Protein AF-A0A146L4Y1-F1 (afdb_monomer_lite)

Radius of gyration: 19.17 Å; chains: 1; bounding box: 43×33×51 Å

InterPro domains:
  IPR024571 ERAP1-like C-terminal domain [PF11838] (2-208)
  IPR050344 Peptidase M1 family aminopeptidases [PTHR11533] (2-207)

Secondary structure (DSSP, 8-state):
-HHHHHHHHHT-TTTGGGS-HHHHHHHHHHHHHHHHTTSS-HHHHHHHHGGGGG---HHHHHHHHHHHHHHHHHHTTSTTHHHHHHHHHHHHHHHHHHH-S---TTS-HHHHHHHHHHHHHHHHTT-HHHHHHHHHHHHHHHTSSSTTT---S-GGGHHHHHHHHHHHS-HHHHHHHHHHHHH---HHHHHHHHHHHTT-S-HHHHT-

Sequence (208 aa):
RNWQLIIAQLRDPDRFLYIGELNRAQLIDDSLQLARAGHLNYSVALNLTTYLAEEVSYLPWEAAFPGLGFLNTMLKKMPIYDKFKGYFLHLIYKLYQETGFIDRHTDEQLLIYKRVEVLRLACDLGHEDCVKNAVLQFQHWRSSPNPDKNNPVSPNLKSTIYCTALREGGQAEWDFAWERYLNANVGSEKALILQALGCTRETWILSR

Structure (mmCIF, N/CA/C/O backbone):
data_AF-A0A146L4Y1-F1
#
_entry.id   AF-A0A146L4Y1-F1
#
loop_
_atom_site.group_PDB
_atom_site.id
_atom_site.type_symbol
_atom_site.label_atom_id
_atom_site.label_alt_id
_atom_site.label_comp_id
_atom_site.label_asym_id
_atom_site.label_entity_id
_atom_site.label_seq_id
_atom_site.pdbx_PDB_ins_code
_atom_site.Cartn_x
_atom_site.Cartn_y
_atom_site.Cartn_z
_atom_site.occupancy
_atom_site.B_iso_or_equiv
_atom_site.auth_seq_id
_atom_site.auth_comp_id
_atom_site.auth_asym_id
_atom_site.auth_atom_id
_atom_site.pdbx_PDB_model_num
ATOM 1 N N . ARG A 1 1 ? -19.661 -3.823 25.788 1.00 84.38 1 ARG A N 1
ATOM 2 C CA . ARG A 1 1 ? -19.661 -2.518 26.498 1.00 84.38 1 ARG A CA 1
ATOM 3 C C . ARG A 1 1 ? -18.282 -1.855 26.472 1.00 84.38 1 ARG A C 1
ATOM 5 O O . ARG A 1 1 ? -18.203 -0.769 25.927 1.00 84.38 1 ARG A O 1
ATOM 12 N N . ASN A 1 2 ? -17.210 -2.498 26.958 1.00 95.00 2 ASN A N 1
ATOM 13 C CA . ASN A 1 2 ? -15.875 -1.875 27.020 1.00 95.00 2 ASN A CA 1
ATOM 14 C C . ASN A 1 2 ? -15.305 -1.458 25.648 1.00 95.00 2 ASN A C 1
ATOM 16 O O . ASN A 1 2 ? -14.894 -0.318 25.486 1.00 95.00 2 ASN A O 1
ATOM 20 N N . TRP A 1 3 ? -15.398 -2.326 24.630 1.00 97.44 3 TRP A N 1
ATOM 21 C CA . TRP A 1 3 ? -14.979 -1.984 23.260 1.00 97.44 3 TRP A CA 1
ATOM 22 C C . TRP A 1 3 ? -15.639 -0.715 22.714 1.00 97.44 3 TRP A C 1
ATOM 24 O O . TRP A 1 3 ? -14.982 0.066 22.047 1.00 97.44 3 TRP A O 1
ATOM 34 N N . GLN A 1 4 ? -16.911 -0.466 23.032 1.00 97.62 4 GLN A N 1
ATOM 35 C CA . GLN A 1 4 ? -17.600 0.738 22.557 1.00 97.62 4 GLN A CA 1
ATOM 36 C C . GLN A 1 4 ? -17.054 2.012 23.215 1.00 97.62 4 GLN A C 1
ATOM 38 O O . GLN A 1 4 ? -16.972 3.042 22.559 1.00 97.62 4 GLN A O 1
ATOM 43 N N . LEU A 1 5 ? -16.630 1.937 24.483 1.00 97.69 5 LEU A N 1
ATOM 44 C CA . LEU A 1 5 ? -15.972 3.055 25.168 1.00 97.69 5 LEU A CA 1
ATOM 45 C C . LEU A 1 5 ? -14.591 3.335 24.564 1.00 97.69 5 LEU A C 1
ATOM 47 O O . LEU A 1 5 ? -14.250 4.488 24.330 1.00 97.69 5 LEU A O 1
ATOM 51 N N . ILE A 1 6 ? -13.833 2.278 24.258 1.00 98.12 6 ILE A N 1
ATOM 52 C CA . ILE A 1 6 ? -12.531 2.383 23.585 1.00 98.12 6 ILE A CA 1
ATOM 53 C C . ILE A 1 6 ? -12.694 3.005 22.195 1.00 98.12 6 ILE A C 1
ATOM 55 O O . ILE A 1 6 ? -11.981 3.942 21.857 1.00 98.12 6 ILE A O 1
ATOM 59 N N . ILE A 1 7 ? -13.664 2.531 21.409 1.00 98.19 7 ILE A N 1
ATOM 60 C CA . ILE A 1 7 ? -13.967 3.073 20.078 1.00 98.19 7 ILE A CA 1
ATOM 61 C C . ILE A 1 7 ? -14.343 4.553 20.169 1.00 98.19 7 ILE A C 1
ATOM 63 O O . ILE A 1 7 ? -13.859 5.347 19.371 1.00 98.19 7 ILE A O 1
ATOM 67 N N . ALA A 1 8 ? -15.173 4.940 21.143 1.00 97.75 8 ALA A N 1
ATOM 68 C CA . ALA A 1 8 ? -15.537 6.339 21.348 1.00 97.75 8 ALA A CA 1
ATOM 69 C C . ALA A 1 8 ? -14.317 7.211 21.695 1.00 97.75 8 ALA A C 1
ATOM 71 O O . ALA A 1 8 ? -14.188 8.301 21.153 1.00 97.75 8 ALA A O 1
ATOM 72 N N . GLN A 1 9 ? -13.406 6.714 22.539 1.00 97.88 9 GLN A N 1
ATOM 73 C CA . GLN A 1 9 ? -12.162 7.408 22.888 1.00 97.88 9 GLN A CA 1
ATOM 74 C C . GLN A 1 9 ? -11.207 7.539 21.692 1.00 97.88 9 GLN A C 1
ATOM 76 O O . GLN A 1 9 ? -10.585 8.582 21.527 1.00 97.88 9 GLN A O 1
ATOM 81 N N . LEU A 1 10 ? -11.076 6.490 20.873 1.00 97.88 10 LEU A N 1
ATOM 82 C CA . LEU A 1 10 ? -10.203 6.487 19.697 1.00 97.88 10 LEU A CA 1
ATOM 83 C C . LEU A 1 10 ? -10.744 7.364 18.565 1.00 97.88 10 LEU A C 1
ATOM 85 O O . LEU A 1 10 ? -9.968 7.973 17.847 1.00 97.88 10 LEU A O 1
ATOM 89 N N . ARG A 1 11 ? -12.067 7.439 18.395 1.00 96.44 11 ARG A N 1
ATOM 90 C CA . ARG A 1 11 ? -12.703 8.260 17.353 1.00 96.44 11 ARG A CA 1
ATOM 91 C C . ARG A 1 11 ? -12.659 9.759 17.619 1.00 96.44 11 ARG A C 1
ATOM 93 O O . ARG A 1 11 ? -12.994 10.524 16.722 1.00 96.44 11 ARG A O 1
ATOM 100 N N . ASP A 1 12 ? -12.318 10.163 18.834 1.00 96.81 12 ASP A N 1
ATOM 101 C CA . ASP A 1 12 ? -12.168 11.565 19.189 1.00 96.81 12 ASP A CA 1
ATOM 102 C C . ASP A 1 12 ? -10.777 12.054 18.730 1.00 96.81 12 ASP A C 1
ATOM 104 O O . ASP A 1 12 ? -9.770 11.648 19.325 1.00 96.81 12 ASP A O 1
ATOM 108 N N . PRO A 1 13 ? -10.689 12.896 17.679 1.00 94.00 13 PRO A N 1
ATOM 109 C CA . PRO A 1 13 ? -9.411 13.328 17.110 1.00 94.00 13 PRO A CA 1
ATOM 110 C C . PRO A 1 13 ? -8.558 14.124 18.107 1.00 94.00 13 PRO A C 1
ATOM 112 O O . PRO A 1 13 ? -7.333 14.111 18.002 1.00 94.00 13 PRO A O 1
ATOM 115 N N . ASP A 1 14 ? -9.175 14.744 19.115 1.00 95.25 14 ASP A N 1
ATOM 116 C CA . ASP A 1 14 ? -8.475 15.532 20.131 1.00 95.25 14 ASP A CA 1
ATOM 117 C C . ASP A 1 14 ? -7.993 14.671 21.307 1.00 95.25 14 ASP A C 1
ATOM 119 O O . ASP A 1 14 ? -7.210 15.121 22.149 1.00 95.25 14 ASP A O 1
ATOM 123 N N . ARG A 1 15 ? -8.468 13.421 21.405 1.00 96.12 15 ARG A N 1
ATOM 124 C CA . ARG A 1 15 ? -8.248 12.582 22.590 1.00 96.12 15 ARG A CA 1
ATOM 125 C C . ARG A 1 15 ? -7.733 11.178 22.306 1.00 96.12 15 ARG A C 1
ATOM 127 O O . ARG A 1 15 ? -7.338 10.499 23.257 1.00 96.12 15 ARG A O 1
ATOM 134 N N . PHE A 1 16 ? -7.685 10.715 21.060 1.00 96.62 16 PHE A N 1
ATOM 135 C CA . PHE A 1 16 ? -7.210 9.356 20.763 1.00 96.62 16 PHE A CA 1
ATOM 136 C C . PHE A 1 16 ? -5.765 9.123 21.234 1.00 96.62 16 PHE A C 1
ATOM 138 O O . PHE A 1 16 ? -5.437 8.034 21.706 1.00 96.62 16 PHE A O 1
ATOM 145 N N . LEU A 1 17 ? -4.932 10.172 21.221 1.00 97.38 17 LEU A N 1
ATOM 146 C CA . LEU A 1 17 ? -3.551 10.152 21.716 1.00 97.38 17 LEU A CA 1
ATOM 147 C C . LEU A 1 17 ? -3.426 9.960 23.237 1.00 97.38 17 LEU A C 1
ATOM 149 O O . LEU A 1 17 ? -2.326 9.708 23.722 1.00 97.38 17 LEU A O 1
ATOM 153 N N . TYR A 1 18 ? -4.522 10.036 24.001 1.00 97.62 18 TYR A N 1
ATOM 154 C CA . TYR A 1 18 ? -4.502 9.713 25.435 1.00 97.62 18 TYR A CA 1
ATOM 155 C C . TYR A 1 18 ? -4.289 8.215 25.674 1.00 97.62 18 TYR A C 1
ATOM 157 O O . TYR A 1 18 ? -3.834 7.813 26.743 1.00 97.62 18 TYR A O 1
ATOM 165 N N . ILE A 1 19 ? -4.607 7.383 24.679 1.00 98.06 19 ILE A N 1
ATOM 166 C CA . ILE A 1 19 ? -4.193 5.984 24.645 1.00 98.06 19 ILE A CA 1
ATOM 167 C C . ILE A 1 19 ? -2.808 5.950 23.997 1.00 98.06 19 ILE A C 1
ATOM 169 O O . ILE A 1 19 ? -2.647 6.403 22.864 1.00 98.06 19 ILE A O 1
ATOM 173 N N . GLY A 1 20 ? -1.811 5.413 24.704 1.00 98.19 20 GLY A N 1
ATOM 174 C CA . GLY A 1 20 ? -0.434 5.334 24.209 1.00 98.19 20 GLY A CA 1
ATOM 175 C C . GLY A 1 20 ? -0.318 4.554 22.896 1.00 98.19 20 GLY A C 1
ATOM 176 O O . GLY A 1 20 ? -1.101 3.641 22.641 1.00 98.19 20 GLY A O 1
ATOM 177 N N . GLU A 1 21 ? 0.672 4.895 22.066 1.00 98.00 21 GLU A N 1
ATOM 178 C CA . GLU A 1 21 ? 0.854 4.327 20.718 1.00 98.00 21 GLU A CA 1
ATOM 179 C C . GLU A 1 21 ? 0.850 2.789 20.710 1.00 98.00 21 GLU A C 1
ATOM 181 O O . GLU A 1 21 ? 0.108 2.176 19.945 1.00 98.00 21 GLU A O 1
ATOM 186 N N . LEU A 1 22 ? 1.603 2.161 21.619 1.00 98.25 22 LEU A N 1
ATOM 187 C CA . LEU A 1 22 ? 1.651 0.701 21.753 1.00 98.25 22 LEU A CA 1
ATOM 188 C C . LEU A 1 22 ? 0.292 0.096 22.122 1.00 98.25 22 LEU A C 1
ATOM 190 O O . LEU A 1 22 ? -0.071 -0.961 21.617 1.00 98.25 22 LEU A O 1
ATOM 194 N N . ASN A 1 23 ? -0.486 0.768 22.973 1.00 98.50 23 ASN A N 1
ATOM 195 C CA . ASN A 1 23 ? -1.821 0.299 23.331 1.00 98.50 23 ASN A CA 1
ATOM 196 C C . ASN A 1 23 ? -2.798 0.463 22.167 1.00 98.50 23 ASN A C 1
ATOM 198 O O . ASN A 1 23 ? -3.652 -0.393 21.972 1.00 98.50 23 ASN A O 1
ATOM 202 N N . ARG A 1 24 ? -2.671 1.527 21.369 1.00 98.62 24 ARG A N 1
ATOM 203 C CA . ARG A 1 24 ? -3.462 1.696 20.145 1.00 98.62 24 ARG A CA 1
ATOM 204 C C . ARG A 1 24 ? -3.163 0.593 19.128 1.00 98.62 24 ARG A C 1
ATOM 206 O O . ARG A 1 24 ? -4.104 0.021 18.582 1.00 98.62 24 ARG A O 1
ATOM 213 N N . ALA A 1 25 ? -1.887 0.252 18.944 1.00 98.62 2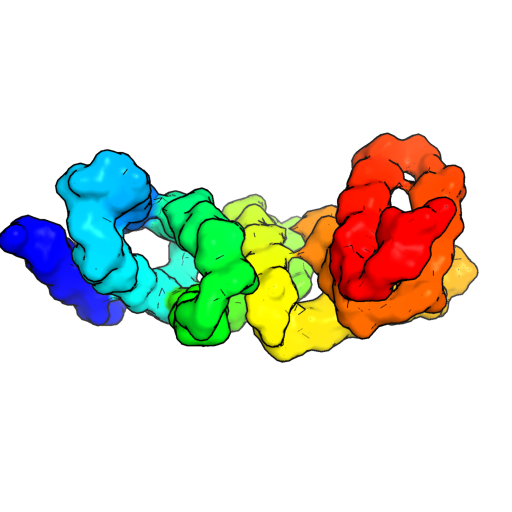5 ALA A N 1
ATOM 214 C CA . ALA A 1 25 ? -1.461 -0.878 18.121 1.00 98.62 25 ALA A CA 1
ATOM 215 C C . ALA A 1 25 ? -2.039 -2.206 18.635 1.00 98.62 25 ALA A C 1
ATOM 217 O O . ALA A 1 25 ? -2.702 -2.914 17.882 1.00 98.62 25 ALA A O 1
ATOM 218 N N . GLN A 1 26 ? -1.895 -2.485 19.936 1.00 98.62 26 GLN A N 1
ATOM 219 C CA . GLN A 1 26 ? -2.459 -3.680 20.568 1.00 98.62 26 GLN A CA 1
ATOM 220 C C . GLN A 1 26 ? -3.977 -3.780 20.361 1.00 98.62 26 GLN A C 1
ATOM 222 O O . GLN A 1 26 ? -4.484 -4.825 19.974 1.00 98.62 26 GLN A O 1
ATOM 227 N N . LEU A 1 27 ? -4.716 -2.693 20.600 1.00 98.62 27 LEU A N 1
ATOM 228 C CA . LEU A 1 27 ? -6.172 -2.678 20.457 1.00 98.62 27 LEU A CA 1
ATOM 229 C C . LEU A 1 27 ? -6.615 -2.968 19.020 1.00 98.62 27 LEU A C 1
ATOM 231 O O . LEU A 1 27 ? -7.632 -3.635 18.828 1.00 98.62 27 LEU A O 1
ATOM 235 N N . ILE A 1 28 ? -5.875 -2.475 18.023 1.00 98.69 28 ILE A N 1
ATOM 236 C CA . ILE A 1 28 ? -6.145 -2.781 16.617 1.00 98.69 28 ILE A CA 1
ATOM 237 C C . ILE A 1 28 ? -5.903 -4.260 16.340 1.00 98.69 28 ILE A C 1
ATOM 239 O O . ILE A 1 28 ? -6.837 -4.923 15.881 1.00 98.69 28 ILE A O 1
ATOM 243 N N . ASP A 1 29 ? -4.699 -4.757 16.638 1.00 98.62 29 ASP A N 1
ATOM 244 C CA . ASP A 1 29 ? -4.315 -6.145 16.366 1.00 98.62 29 ASP A CA 1
ATOM 245 C C . ASP A 1 29 ? -5.286 -7.116 17.048 1.00 98.62 29 ASP A C 1
ATOM 247 O O . ASP A 1 29 ? -5.979 -7.878 16.369 1.00 98.62 29 ASP A O 1
ATOM 251 N N . ASP A 1 30 ? -5.470 -6.982 18.366 1.00 98.50 30 ASP A N 1
ATOM 252 C CA . ASP A 1 30 ? -6.377 -7.824 19.145 1.00 98.50 30 ASP A CA 1
ATOM 253 C C . ASP A 1 30 ? -7.798 -7.778 18.570 1.00 98.50 30 ASP A C 1
ATOM 255 O O . ASP A 1 30 ? -8.443 -8.816 18.416 1.00 98.50 30 ASP A O 1
ATOM 259 N N . SER A 1 31 ? -8.315 -6.597 18.207 1.00 98.56 31 SER A N 1
ATOM 260 C CA . SER A 1 31 ? -9.681 -6.492 17.677 1.00 98.56 31 SER A CA 1
ATOM 261 C C . SER A 1 31 ? -9.855 -7.208 16.332 1.00 98.56 31 SER A C 1
ATOM 263 O O . SER A 1 31 ? -10.852 -7.914 16.144 1.00 98.56 31 SER A O 1
ATOM 265 N N . LEU A 1 32 ? -8.896 -7.075 15.410 1.00 98.50 32 LEU A N 1
ATOM 266 C CA . LEU A 1 32 ? -8.942 -7.702 14.087 1.00 98.50 32 LEU A CA 1
ATOM 267 C C . LEU A 1 32 ? -8.740 -9.218 14.187 1.00 98.50 32 LEU A C 1
ATOM 269 O O . LEU A 1 32 ? -9.459 -9.982 13.535 1.00 98.50 32 LEU A O 1
ATOM 273 N N . GLN A 1 33 ? -7.823 -9.659 15.048 1.00 98.38 33 GLN A N 1
ATOM 274 C CA . GLN A 1 33 ? -7.508 -11.070 15.252 1.00 98.38 33 GLN A CA 1
ATOM 275 C C . GLN A 1 33 ? -8.624 -11.797 16.014 1.00 98.38 33 GLN A C 1
ATOM 277 O O . GLN A 1 33 ? -9.043 -12.879 15.596 1.00 98.38 33 GLN A O 1
ATOM 282 N N . LEU A 1 34 ? -9.199 -11.187 17.057 1.00 98.56 34 LEU A N 1
ATOM 283 C CA . LEU A 1 34 ? -10.377 -11.727 17.747 1.00 98.56 34 LEU A CA 1
ATOM 284 C C . LEU A 1 34 ? -11.590 -11.795 16.819 1.00 98.56 34 LEU A C 1
ATOM 286 O O . LEU A 1 34 ? -12.351 -12.762 16.888 1.00 98.56 34 LEU A O 1
ATOM 290 N N . ALA A 1 35 ? -11.779 -10.806 15.939 1.00 98.50 35 ALA A N 1
ATOM 291 C CA . ALA A 1 35 ? -12.863 -10.848 14.963 1.00 98.50 35 ALA A CA 1
ATOM 292 C C . ALA A 1 35 ? -12.677 -11.982 13.955 1.00 98.50 35 ALA A C 1
ATOM 294 O O . ALA A 1 35 ? -13.612 -12.740 13.693 1.00 98.50 35 ALA A O 1
ATOM 295 N N . ARG A 1 36 ? -11.448 -12.164 13.465 1.00 97.62 36 ARG A N 1
ATOM 296 C CA . ARG A 1 36 ? -11.086 -13.278 12.586 1.00 97.62 36 ARG A CA 1
ATOM 297 C C . ARG A 1 36 ? -11.286 -14.643 13.246 1.00 97.62 36 ARG A C 1
ATOM 299 O O . ARG A 1 36 ? -11.728 -15.572 12.579 1.00 97.62 36 ARG A O 1
ATOM 306 N N . ALA A 1 37 ? -10.998 -14.758 14.541 1.00 98.06 37 ALA A N 1
ATOM 307 C CA . ALA A 1 37 ? -11.214 -15.974 15.324 1.00 98.06 37 ALA A CA 1
ATOM 308 C C . ALA A 1 37 ? -12.689 -16.206 15.720 1.00 98.06 37 ALA A C 1
ATOM 310 O O . ALA A 1 37 ? -13.011 -17.229 16.317 1.00 98.06 37 ALA A O 1
ATOM 311 N N . GLY A 1 38 ? -13.597 -15.271 15.415 1.00 97.75 38 GLY A N 1
ATOM 312 C CA . GLY A 1 38 ? -15.011 -15.358 15.793 1.00 97.75 38 GLY A CA 1
ATOM 313 C C . GLY A 1 38 ? -15.300 -15.020 17.262 1.00 97.75 38 GLY A C 1
ATOM 314 O O . GLY A 1 38 ? -16.425 -15.198 17.721 1.00 97.75 38 GLY A O 1
ATOM 315 N N . HIS A 1 39 ? -14.313 -14.504 18.000 1.00 98.31 39 HIS A N 1
ATOM 316 C CA . HIS A 1 39 ? -14.452 -14.075 19.397 1.00 98.31 39 HIS A CA 1
ATOM 317 C C . HIS A 1 39 ? -14.919 -12.620 19.543 1.00 98.31 39 HIS A C 1
ATOM 319 O O . HIS A 1 39 ? -15.338 -12.205 20.625 1.00 98.31 39 HIS A O 1
ATOM 325 N N . LEU A 1 40 ? -14.875 -11.839 18.462 1.00 98.25 40 LEU A N 1
ATOM 326 C CA . LEU A 1 40 ? -15.405 -10.481 18.397 1.00 98.25 40 LEU A CA 1
ATOM 327 C C . LEU A 1 40 ? -16.246 -10.311 17.128 1.00 98.25 40 LEU A C 1
ATOM 329 O O . LEU A 1 40 ? -15.950 -10.878 16.083 1.00 98.25 40 LEU A O 1
ATOM 333 N N . ASN A 1 41 ? -17.318 -9.523 17.187 1.00 98.19 41 ASN A N 1
ATOM 334 C CA . ASN A 1 41 ? -18.081 -9.223 15.978 1.00 98.19 41 ASN A CA 1
ATOM 335 C C . ASN A 1 41 ? -17.258 -8.289 15.071 1.00 98.19 41 ASN A C 1
ATOM 337 O O . ASN A 1 41 ? -16.770 -7.261 15.543 1.00 98.19 41 ASN A O 1
ATOM 341 N N . TYR A 1 42 ? -17.165 -8.594 13.772 1.00 97.56 42 TYR A N 1
ATOM 342 C CA . TYR A 1 42 ? -16.466 -7.744 12.798 1.00 97.56 42 TYR A CA 1
ATOM 343 C C . TYR A 1 42 ? -16.963 -6.296 12.784 1.00 97.56 42 TYR A C 1
ATOM 345 O O . TYR A 1 42 ? -16.168 -5.394 12.553 1.00 97.56 42 TYR A O 1
ATOM 353 N N . SER A 1 43 ? -18.239 -6.042 13.090 1.00 97.69 43 SER A N 1
ATOM 354 C CA . SER A 1 43 ? -18.752 -4.671 13.221 1.00 97.69 43 SER A CA 1
ATOM 355 C C . SER A 1 43 ? -18.041 -3.878 14.322 1.00 97.69 43 SER A C 1
ATOM 357 O O . SER A 1 43 ? -17.840 -2.680 14.170 1.00 97.69 43 SER A O 1
ATOM 359 N N . VAL A 1 44 ? -17.611 -4.527 15.409 1.00 98.38 44 VAL A N 1
ATOM 360 C CA . VAL A 1 44 ? -16.852 -3.879 16.487 1.00 98.38 44 VAL A CA 1
ATOM 361 C C . VAL A 1 44 ? -15.418 -3.605 16.040 1.00 98.38 44 VAL A C 1
ATOM 363 O O . VAL A 1 44 ? -14.957 -2.478 16.192 1.00 98.38 44 VAL A O 1
ATOM 366 N N . ALA A 1 45 ? -14.743 -4.593 15.448 1.00 98.31 45 ALA A N 1
ATOM 367 C CA . ALA A 1 45 ? -13.369 -4.438 14.965 1.00 98.31 45 ALA A CA 1
ATOM 368 C C . ALA A 1 45 ? -13.260 -3.376 13.857 1.00 98.31 45 ALA A C 1
ATOM 370 O O . ALA A 1 45 ? -12.433 -2.475 13.943 1.00 98.31 45 ALA A O 1
ATOM 371 N N . LEU A 1 46 ? -14.157 -3.410 12.866 1.00 98.06 46 LEU A N 1
ATOM 372 C CA . LEU A 1 46 ? -14.186 -2.426 11.780 1.00 98.06 46 LEU A CA 1
ATOM 373 C C . LEU A 1 46 ? -14.589 -1.026 12.261 1.00 98.06 46 LEU A C 1
ATOM 375 O O . LEU A 1 46 ? -14.100 -0.028 11.734 1.00 98.06 46 LEU A O 1
ATOM 379 N N . ASN A 1 47 ? -15.458 -0.923 13.274 1.00 98.25 47 ASN A N 1
ATOM 380 C CA . ASN A 1 47 ? -15.752 0.367 13.897 1.00 98.25 47 ASN A CA 1
ATOM 381 C C . ASN A 1 47 ? -14.532 0.925 14.629 1.00 98.25 47 ASN A C 1
ATOM 383 O O . ASN A 1 47 ? -14.300 2.131 14.561 1.00 98.25 47 ASN A O 1
ATOM 387 N N . LEU A 1 48 ? -13.742 0.072 15.287 1.00 98.50 48 LEU A N 1
ATOM 388 C CA . LEU A 1 48 ? -12.487 0.489 15.897 1.00 98.50 48 LEU A CA 1
ATOM 389 C C . LEU A 1 48 ? -11.543 1.041 14.841 1.00 98.50 48 LEU A C 1
ATOM 391 O O . LEU A 1 48 ? -11.152 2.190 14.966 1.00 98.50 48 LEU A O 1
ATOM 395 N N . THR A 1 49 ? -11.271 0.321 13.754 1.00 98.44 49 THR A N 1
ATOM 396 C CA . THR A 1 49 ? -10.313 0.772 12.729 1.00 98.44 49 THR A CA 1
ATOM 397 C C . THR A 1 49 ? -10.684 2.092 12.049 1.00 98.44 49 THR A C 1
ATOM 399 O O . THR A 1 49 ? -9.832 2.685 11.403 1.00 98.44 49 THR A O 1
ATOM 402 N N . THR A 1 50 ? -11.906 2.616 12.209 1.00 98.31 50 THR A N 1
ATOM 403 C CA . THR A 1 50 ? -12.274 3.927 11.640 1.00 98.31 50 THR A CA 1
ATOM 404 C C . THR A 1 50 ? -11.443 5.101 12.152 1.00 98.31 50 THR A C 1
ATOM 406 O O . THR A 1 50 ? -11.285 6.062 11.407 1.00 98.31 50 THR A O 1
ATOM 409 N N . TYR A 1 51 ? -10.877 5.037 13.364 1.00 98.19 51 TYR A N 1
ATOM 410 C CA . TYR A 1 51 ? -10.015 6.123 13.848 1.00 98.19 51 TYR A CA 1
ATOM 411 C C . TYR A 1 51 ? -8.685 6.220 13.087 1.00 98.19 51 TYR A C 1
ATOM 413 O O . TYR A 1 51 ? -8.044 7.265 13.124 1.00 98.19 51 TYR A O 1
ATOM 421 N N . LEU A 1 52 ? -8.283 5.157 12.373 1.00 98.31 52 LEU A N 1
ATOM 422 C CA . LEU A 1 52 ? -7.042 5.139 11.599 1.00 98.31 52 LEU A CA 1
ATOM 423 C C . LEU A 1 52 ? -6.983 6.254 10.549 1.00 98.31 52 LEU A C 1
ATOM 425 O O . LEU A 1 52 ? -5.889 6.667 10.192 1.00 98.31 52 LEU A O 1
ATOM 429 N N . ALA A 1 53 ? -8.132 6.790 10.121 1.00 97.81 53 ALA A N 1
ATOM 430 C CA . ALA A 1 53 ? -8.190 7.971 9.260 1.00 97.81 53 ALA A CA 1
ATOM 431 C C . ALA A 1 53 ? -7.431 9.185 9.838 1.00 97.81 53 ALA A C 1
ATOM 433 O O . ALA A 1 53 ? -6.962 10.029 9.077 1.00 97.81 53 ALA A O 1
ATOM 434 N N . GLU A 1 54 ? -7.270 9.256 11.164 1.00 97.62 54 GLU A N 1
ATOM 435 C CA . GLU A 1 54 ? -6.531 10.317 11.853 1.00 97.62 54 GLU A CA 1
ATOM 436 C C . GLU A 1 54 ? -5.113 9.917 12.290 1.00 97.62 54 GLU A C 1
ATOM 438 O O . GLU A 1 54 ? -4.313 10.794 12.629 1.00 97.62 54 GLU A O 1
ATOM 443 N N . GLU A 1 55 ? -4.794 8.622 12.263 1.00 97.62 55 GLU A N 1
ATOM 444 C CA . GLU A 1 55 ? -3.551 8.044 12.775 1.00 97.62 55 GLU A CA 1
ATOM 445 C C . GLU A 1 55 ? -2.407 8.152 11.758 1.00 97.62 55 GLU A C 1
ATOM 447 O O . GLU A 1 55 ? -2.573 7.881 10.569 1.00 97.62 55 GLU A O 1
ATOM 452 N N . VAL A 1 56 ? -1.212 8.501 12.234 1.00 96.38 56 VAL A N 1
ATOM 453 C CA . VAL A 1 56 ? -0.011 8.695 11.396 1.00 96.38 56 VAL A CA 1
ATOM 454 C C . VAL A 1 56 ? 1.237 8.012 11.962 1.00 96.38 56 VAL A C 1
ATOM 456 O O . VAL A 1 56 ? 2.267 7.937 11.275 1.00 96.38 56 VAL A O 1
ATOM 459 N N . SER A 1 57 ? 1.153 7.509 13.198 1.00 95.75 57 SER A N 1
ATOM 460 C CA . SER A 1 57 ? 2.206 6.747 13.864 1.00 95.75 57 SER A CA 1
ATOM 461 C C . SER A 1 57 ? 2.430 5.397 13.187 1.00 95.75 57 SER A C 1
ATOM 463 O O . SER A 1 57 ? 1.507 4.776 12.664 1.00 95.75 57 SER A O 1
ATOM 465 N N . TYR A 1 58 ? 3.675 4.924 13.210 1.00 94.81 58 TYR A N 1
ATOM 466 C CA . TYR A 1 58 ? 4.061 3.689 12.530 1.00 94.81 58 TYR A CA 1
ATOM 467 C C . TYR A 1 58 ? 3.442 2.443 13.179 1.00 94.81 58 TYR A C 1
ATOM 469 O O . TYR A 1 58 ? 2.878 1.615 12.469 1.00 94.81 58 TYR A O 1
ATOM 477 N N . LEU A 1 59 ? 3.506 2.310 14.511 1.00 96.62 59 LEU A N 1
ATOM 478 C CA . LEU A 1 59 ? 3.142 1.055 15.183 1.00 96.62 59 LEU A CA 1
ATOM 479 C C . LEU A 1 59 ? 1.649 0.698 15.071 1.00 96.62 59 LEU A C 1
ATOM 481 O O . LEU A 1 59 ? 1.350 -0.465 14.805 1.00 96.62 59 LEU A O 1
ATOM 485 N N . PRO A 1 60 ? 0.691 1.638 15.215 1.00 97.94 60 PRO A N 1
ATOM 486 C CA . PRO A 1 60 ? -0.723 1.320 15.030 1.00 97.94 60 PRO A CA 1
ATOM 487 C C . PRO A 1 60 ? -1.051 0.875 13.602 1.00 97.94 60 PRO A C 1
ATOM 489 O O . PRO A 1 60 ? -1.894 0.003 13.404 1.00 97.94 60 PRO A O 1
ATOM 492 N N . TRP A 1 61 ? -0.369 1.445 12.607 1.00 97.62 61 TRP A N 1
ATOM 493 C CA . TRP A 1 61 ? -0.544 1.061 11.210 1.00 97.62 61 TRP A CA 1
ATOM 494 C C . TRP A 1 61 ? 0.092 -0.281 10.878 1.00 97.62 61 TRP A C 1
ATOM 496 O O . TRP A 1 61 ? -0.536 -1.074 10.180 1.00 97.62 61 TRP A O 1
ATOM 506 N N . GLU A 1 62 ? 1.276 -0.566 11.424 1.00 96.31 62 GLU A N 1
ATOM 507 C CA . GLU A 1 62 ? 1.881 -1.897 11.344 1.00 96.31 62 GLU A CA 1
ATOM 508 C C . GLU A 1 62 ? 0.892 -2.951 11.864 1.00 96.31 62 GLU A C 1
ATOM 510 O O . GLU A 1 62 ? 0.561 -3.874 11.125 1.00 96.31 62 GLU A O 1
ATOM 515 N N . ALA A 1 63 ? 0.296 -2.727 13.041 1.00 97.88 63 ALA A N 1
ATOM 516 C CA . ALA A 1 63 ? -0.705 -3.627 13.616 1.00 97.88 63 ALA A CA 1
ATOM 517 C C . ALA A 1 63 ? -1.986 -3.749 12.764 1.00 97.88 63 ALA A C 1
ATOM 519 O O . ALA A 1 63 ? -2.645 -4.790 12.737 1.00 97.88 63 ALA A O 1
ATOM 520 N N . ALA A 1 64 ? -2.366 -2.690 12.045 1.00 98.06 64 ALA A N 1
ATOM 521 C CA . ALA A 1 64 ? -3.554 -2.682 11.195 1.00 98.06 64 ALA A CA 1
ATOM 522 C C . ALA A 1 64 ? -3.372 -3.477 9.891 1.00 98.06 64 ALA A C 1
ATOM 524 O O . ALA A 1 64 ? -4.325 -4.107 9.410 1.00 98.06 64 ALA A O 1
ATOM 525 N N . PHE A 1 65 ? -2.179 -3.432 9.288 1.00 95.94 65 PHE A N 1
ATOM 526 C CA . PHE A 1 65 ? -1.957 -3.947 7.936 1.00 95.94 65 PHE A CA 1
ATOM 527 C C . PHE A 1 65 ? -2.228 -5.451 7.779 1.00 95.94 65 PHE A C 1
ATOM 529 O O . PHE A 1 65 ? -2.912 -5.801 6.813 1.00 95.94 65 PHE A O 1
ATOM 536 N N . PRO A 1 66 ? -1.790 -6.358 8.676 1.00 95.69 66 PRO A N 1
ATOM 537 C CA . PRO A 1 66 ? -2.073 -7.786 8.543 1.00 95.69 66 PRO A CA 1
ATOM 538 C C . PRO A 1 66 ? -3.574 -8.098 8.524 1.00 95.69 66 PRO A C 1
ATOM 540 O O . PRO A 1 66 ? -4.053 -8.828 7.649 1.00 95.69 66 PRO A O 1
ATOM 543 N N . GLY A 1 67 ? -4.338 -7.515 9.454 1.00 97.19 67 GLY A N 1
ATOM 544 C CA . GLY A 1 67 ? -5.774 -7.764 9.572 1.00 97.19 67 GLY A CA 1
ATOM 545 C C . GLY A 1 67 ? -6.580 -7.154 8.421 1.00 97.19 67 GLY A C 1
ATOM 546 O O . GLY A 1 67 ? -7.419 -7.834 7.821 1.00 97.19 67 GLY A O 1
ATOM 547 N N . LEU A 1 68 ? -6.297 -5.903 8.045 1.00 97.31 68 LEU A N 1
ATOM 548 C CA . LEU A 1 68 ? -6.962 -5.255 6.908 1.00 97.31 68 LEU A CA 1
ATOM 549 C C . LEU A 1 68 ? -6.528 -5.859 5.560 1.00 97.31 68 LEU A C 1
ATOM 551 O O . LEU A 1 68 ? -7.348 -5.996 4.651 1.00 97.31 68 LEU A O 1
ATOM 555 N N . GLY A 1 69 ? -5.272 -6.289 5.430 1.00 95.88 69 GLY A N 1
ATOM 556 C CA . GLY A 1 69 ? -4.746 -6.985 4.253 1.00 95.88 69 GLY A CA 1
ATOM 557 C C . GLY A 1 69 ? -5.369 -8.369 4.052 1.00 95.88 69 GLY A C 1
ATOM 558 O O . GLY A 1 69 ? -5.692 -8.752 2.921 1.00 95.88 69 GLY A O 1
ATOM 559 N N . PHE A 1 70 ? -5.627 -9.097 5.144 1.00 96.69 70 PHE A N 1
ATOM 560 C CA . PHE A 1 70 ? -6.413 -10.330 5.104 1.00 96.69 70 PHE A CA 1
ATOM 561 C C . PHE A 1 70 ? -7.822 -10.067 4.557 1.00 96.69 70 PHE A C 1
ATOM 563 O O . PHE A 1 70 ? -8.240 -10.732 3.607 1.00 96.69 70 PHE A O 1
ATOM 570 N N . LEU A 1 71 ? -8.524 -9.060 5.089 1.00 97.25 71 LEU A N 1
ATOM 571 C CA . LEU A 1 71 ? -9.854 -8.679 4.601 1.00 97.25 71 LEU A CA 1
ATOM 572 C C . LEU A 1 71 ? -9.829 -8.265 3.126 1.00 97.25 71 LEU A C 1
ATOM 574 O O . LEU A 1 71 ? -10.653 -8.745 2.353 1.00 97.25 71 LEU A O 1
ATOM 578 N N . ASN A 1 72 ? -8.849 -7.461 2.707 1.00 96.50 72 ASN A N 1
ATOM 579 C CA . ASN A 1 72 ? -8.669 -7.077 1.306 1.00 96.50 72 ASN A CA 1
ATOM 580 C C . ASN A 1 72 ? -8.562 -8.303 0.390 1.00 96.50 72 ASN A C 1
ATOM 582 O O . ASN A 1 72 ? -9.195 -8.350 -0.661 1.00 96.50 72 ASN A O 1
ATOM 586 N N . THR A 1 73 ? -7.799 -9.315 0.810 1.00 95.88 73 THR A N 1
ATOM 587 C CA . THR A 1 73 ? -7.602 -10.550 0.042 1.00 95.88 73 THR A CA 1
ATOM 588 C C . THR A 1 73 ? -8.879 -11.385 -0.023 1.00 95.88 73 THR A C 1
ATOM 590 O O . THR A 1 73 ? -9.281 -11.801 -1.109 1.00 95.88 73 THR A O 1
ATOM 593 N N . MET A 1 74 ? -9.539 -11.607 1.117 1.00 96.62 74 MET A N 1
ATOM 594 C CA . MET A 1 74 ? -10.750 -12.433 1.188 1.00 96.62 74 MET A CA 1
ATOM 595 C C . MET A 1 74 ? -11.927 -11.802 0.440 1.00 96.62 74 MET A C 1
ATOM 597 O O . MET A 1 74 ? -12.699 -12.500 -0.213 1.00 96.62 74 MET A O 1
ATOM 601 N N . LEU A 1 75 ? -12.049 -10.475 0.501 1.00 96.94 75 LEU A N 1
ATOM 602 C CA . LEU A 1 75 ? -13.153 -9.748 -0.116 1.00 96.94 75 LEU A CA 1
ATOM 603 C C . LEU A 1 75 ? -12.926 -9.466 -1.608 1.00 96.94 75 LEU A C 1
ATOM 605 O O . LEU A 1 75 ? -13.879 -9.086 -2.275 1.00 96.94 75 LEU A O 1
ATOM 609 N N . LYS A 1 76 ? -11.719 -9.674 -2.158 1.00 95.25 76 LYS A N 1
ATOM 610 C CA . LYS A 1 76 ? -11.303 -9.201 -3.498 1.00 95.25 76 LYS A CA 1
ATOM 611 C C . LYS A 1 76 ? -12.220 -9.590 -4.661 1.00 95.25 76 LYS A C 1
ATOM 613 O O . LYS A 1 76 ? -12.301 -8.860 -5.642 1.00 95.25 76 LYS A O 1
ATOM 618 N N . LYS A 1 77 ? -12.886 -10.745 -4.579 1.00 95.75 77 LYS A N 1
ATOM 619 C CA . LYS A 1 77 ? -13.826 -11.240 -5.607 1.00 95.75 77 LYS A CA 1
ATOM 620 C C . LYS A 1 77 ? -15.292 -11.196 -5.164 1.00 95.75 77 LYS A C 1
ATOM 622 O O . LYS A 1 77 ? -16.149 -11.785 -5.816 1.00 95.75 77 LYS A O 1
ATOM 627 N N . MET A 1 78 ? -15.585 -10.538 -4.047 1.00 97.56 78 MET A N 1
ATOM 628 C CA . MET A 1 78 ? -16.941 -10.406 -3.525 1.00 97.56 78 MET A CA 1
ATOM 629 C C . MET A 1 78 ? -17.600 -9.114 -4.032 1.00 97.56 78 MET A C 1
ATOM 631 O O . MET A 1 78 ? -16.914 -8.105 -4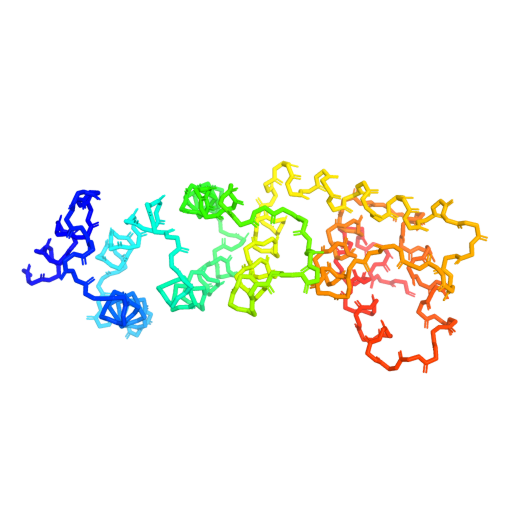.177 1.00 97.56 78 MET A O 1
ATOM 635 N N . PRO A 1 79 ? -18.937 -9.073 -4.195 1.00 97.81 79 PRO A N 1
ATOM 636 C CA . PRO A 1 79 ? -19.648 -7.863 -4.633 1.00 97.81 79 PRO A CA 1
ATOM 637 C C . PRO A 1 79 ? -19.463 -6.640 -3.720 1.00 97.81 79 PRO A C 1
ATOM 639 O O . PRO A 1 79 ? -19.673 -5.508 -4.136 1.00 97.81 79 PRO A O 1
ATOM 642 N N . ILE A 1 80 ? -19.086 -6.856 -2.455 1.00 96.62 80 ILE A N 1
ATOM 643 C CA . ILE A 1 80 ? -18.856 -5.785 -1.477 1.00 96.62 80 ILE A CA 1
ATOM 644 C C . ILE A 1 80 ? -17.483 -5.112 -1.630 1.00 96.62 80 ILE A C 1
ATOM 646 O O . ILE A 1 80 ? -17.227 -4.100 -0.975 1.00 96.62 80 ILE A O 1
ATOM 650 N N . TYR A 1 81 ? -16.598 -5.667 -2.466 1.00 97.44 81 TYR A N 1
ATOM 651 C CA . TYR A 1 81 ? -15.192 -5.280 -2.512 1.00 97.44 81 TYR A CA 1
ATOM 652 C C . TYR A 1 81 ? -14.988 -3.795 -2.778 1.00 97.44 81 TYR A C 1
ATOM 654 O O . TYR A 1 81 ? -14.209 -3.171 -2.070 1.00 97.44 81 TYR A O 1
ATOM 662 N N . ASP A 1 82 ? -15.733 -3.202 -3.711 1.00 96.69 82 ASP A N 1
ATOM 663 C CA . ASP A 1 82 ? -15.577 -1.783 -4.043 1.00 96.69 82 ASP A CA 1
ATOM 664 C C . ASP A 1 82 ? -15.848 -0.870 -2.840 1.00 96.69 82 ASP A C 1
ATOM 666 O O . ASP A 1 82 ? -15.141 0.117 -2.630 1.00 96.69 82 ASP A O 1
ATOM 670 N N . LYS A 1 83 ? -16.809 -1.235 -1.977 1.00 97.69 83 LYS A N 1
ATOM 671 C CA . LYS A 1 83 ? -17.068 -0.497 -0.730 1.00 97.69 83 LYS A CA 1
ATOM 672 C C . LYS A 1 83 ? -15.929 -0.672 0.270 1.00 97.69 83 LYS A C 1
ATOM 674 O O . LYS A 1 83 ? -15.525 0.301 0.899 1.00 97.69 83 LYS A O 1
ATOM 679 N N . PHE A 1 84 ? -15.401 -1.889 0.410 1.00 97.62 84 PHE A N 1
ATOM 680 C CA . PHE A 1 84 ? -14.260 -2.149 1.291 1.00 97.62 84 PHE A CA 1
ATOM 681 C C . PHE A 1 84 ? -12.990 -1.442 0.801 1.00 97.62 84 PHE A C 1
ATOM 683 O O . PHE A 1 84 ? -12.273 -0.843 1.594 1.00 97.62 84 PHE A O 1
ATOM 690 N N . LYS A 1 85 ? -12.745 -1.447 -0.510 1.00 97.62 85 LYS A N 1
ATOM 691 C CA . LYS A 1 85 ? -11.657 -0.724 -1.167 1.00 97.62 85 LYS A CA 1
ATOM 692 C C . LYS A 1 85 ? -11.751 0.777 -0.892 1.00 97.62 85 LYS A C 1
ATOM 694 O O . LYS A 1 85 ? -10.764 1.370 -0.470 1.00 97.62 85 LYS A O 1
ATOM 699 N N . GLY A 1 86 ? -12.934 1.375 -1.062 1.00 98.00 86 GLY A N 1
ATOM 700 C CA . GLY A 1 86 ? -13.175 2.785 -0.737 1.00 98.00 86 GLY A CA 1
ATOM 701 C C . GLY A 1 86 ? -12.970 3.099 0.748 1.00 98.00 86 GLY A C 1
ATOM 702 O O . GLY A 1 86 ? -12.331 4.090 1.087 1.00 98.00 86 GLY A O 1
ATOM 703 N N . TYR A 1 87 ? -13.439 2.219 1.636 1.00 98.12 87 TYR A N 1
ATOM 704 C CA . TYR A 1 87 ? -13.183 2.317 3.073 1.00 98.12 87 TYR A CA 1
ATOM 705 C C . TYR A 1 87 ? -11.685 2.285 3.393 1.00 98.12 87 TYR A C 1
ATOM 707 O O . TYR A 1 87 ? -11.193 3.144 4.118 1.00 98.12 87 TYR A O 1
ATOM 715 N N . PHE A 1 88 ? -10.945 1.332 2.828 1.00 97.81 88 PHE A N 1
ATOM 716 C CA . PHE A 1 88 ? -9.525 1.178 3.115 1.00 97.81 88 PHE A CA 1
ATOM 717 C C . PHE A 1 88 ? -8.713 2.365 2.578 1.00 97.81 88 PHE A C 1
ATOM 719 O O . PHE A 1 88 ? -7.887 2.911 3.304 1.00 97.81 88 PHE A O 1
ATOM 726 N N . LEU A 1 89 ? -9.018 2.832 1.360 1.00 98.00 89 LEU A N 1
ATOM 727 C CA . LEU A 1 89 ? -8.448 4.065 0.803 1.00 98.00 89 LEU A CA 1
ATOM 728 C C . LEU A 1 89 ? -8.709 5.278 1.703 1.00 98.00 89 LEU A C 1
ATOM 730 O O . LEU A 1 89 ? -7.806 6.083 1.908 1.00 98.00 89 LEU A O 1
ATOM 734 N N . HIS A 1 90 ? -9.914 5.393 2.266 1.00 98.19 90 HIS A N 1
ATOM 735 C CA . HIS A 1 90 ? -10.245 6.471 3.194 1.00 98.19 90 HIS A CA 1
ATOM 736 C C . HIS A 1 90 ? -9.386 6.426 4.465 1.00 98.19 90 HIS A C 1
ATOM 738 O O . HIS A 1 90 ? -8.865 7.464 4.865 1.00 98.19 90 HIS A O 1
ATOM 744 N N . LEU A 1 91 ? -9.182 5.244 5.062 1.00 98.12 91 LEU A N 1
ATOM 745 C CA . LEU A 1 91 ? -8.335 5.119 6.253 1.00 98.12 91 LEU A CA 1
ATOM 746 C C . LEU A 1 91 ? -6.894 5.563 5.979 1.00 98.12 91 LEU A C 1
ATOM 748 O O . LEU A 1 91 ? -6.305 6.270 6.786 1.00 98.12 91 LEU A O 1
ATOM 752 N N . ILE A 1 92 ? -6.315 5.151 4.848 1.00 97.12 92 ILE A N 1
ATOM 753 C CA . ILE A 1 92 ? -4.891 5.393 4.564 1.00 97.12 92 ILE A CA 1
ATOM 754 C C . ILE A 1 92 ? -4.619 6.783 3.984 1.00 97.12 92 ILE A C 1
ATOM 756 O O . ILE A 1 92 ? -3.459 7.139 3.795 1.00 97.12 92 ILE A O 1
ATOM 760 N 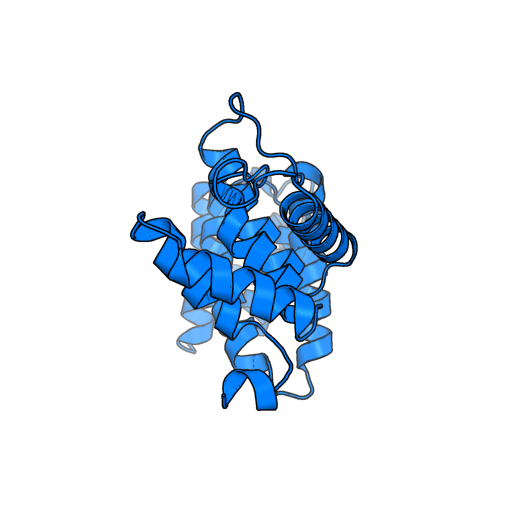N . TYR A 1 93 ? -5.656 7.564 3.667 1.00 96.94 93 TYR A N 1
ATOM 761 C CA . TYR A 1 93 ? -5.515 8.817 2.926 1.00 96.94 93 TYR A CA 1
ATOM 762 C C . TYR A 1 93 ? -4.593 9.816 3.635 1.00 96.94 93 TYR A C 1
ATOM 764 O O . TYR A 1 93 ? -3.610 10.270 3.050 1.00 96.94 93 TYR A O 1
ATOM 772 N N . LYS A 1 94 ? -4.866 10.121 4.910 1.00 97.25 94 LYS A N 1
ATOM 773 C CA . LYS A 1 94 ? -4.046 11.051 5.701 1.00 97.25 94 LYS A CA 1
ATOM 774 C C . LYS A 1 94 ? -2.615 10.538 5.848 1.00 97.25 94 LYS A C 1
ATOM 776 O O . LYS A 1 94 ? -1.663 11.277 5.611 1.00 97.25 94 LYS A O 1
ATOM 781 N N . LEU A 1 95 ? -2.465 9.249 6.154 1.00 97.00 95 LEU A N 1
ATOM 782 C CA . LEU A 1 95 ? -1.163 8.601 6.267 1.00 97.00 95 LEU A CA 1
ATOM 783 C C . LEU A 1 95 ? -0.346 8.706 4.969 1.00 97.00 95 LEU A C 1
ATOM 785 O O . LEU A 1 95 ? 0.854 8.973 5.025 1.00 97.00 95 LEU A O 1
ATOM 789 N N . TYR A 1 96 ? -0.976 8.515 3.807 1.00 97.31 96 TYR A N 1
ATOM 790 C CA . TYR A 1 96 ? -0.334 8.659 2.500 1.00 97.31 96 TYR A CA 1
ATOM 791 C C . TYR A 1 96 ? 0.185 10.085 2.281 1.00 97.31 96 TYR A C 1
ATOM 793 O O . TYR A 1 96 ? 1.346 10.253 1.905 1.00 97.31 96 TYR A O 1
ATOM 801 N N . GLN A 1 97 ? -0.639 11.099 2.571 1.00 96.25 97 GLN A N 1
ATOM 802 C CA . GLN A 1 97 ? -0.259 12.511 2.424 1.00 96.25 97 GLN A CA 1
ATOM 803 C C . GLN A 1 97 ? 0.946 12.877 3.300 1.00 96.25 97 GLN A C 1
ATOM 805 O O . GLN A 1 97 ? 1.888 13.504 2.822 1.00 96.25 97 GLN A O 1
ATOM 810 N N . GLU A 1 98 ? 0.950 12.425 4.554 1.00 95.12 98 GLU A N 1
ATOM 811 C CA . GLU A 1 98 ? 2.041 12.672 5.508 1.00 95.12 98 GLU A CA 1
ATOM 812 C C . GLU A 1 98 ? 3.336 11.935 5.140 1.00 95.12 98 GLU A C 1
ATOM 814 O O . GLU A 1 98 ? 4.442 12.410 5.392 1.00 95.12 98 GLU A O 1
ATOM 819 N N . THR A 1 99 ? 3.220 10.745 4.549 1.00 95.25 99 THR A N 1
ATOM 820 C CA . THR A 1 99 ? 4.383 9.896 4.258 1.00 95.25 99 THR A CA 1
ATOM 821 C C . THR A 1 99 ? 5.106 10.314 2.975 1.00 95.25 99 THR A C 1
ATOM 823 O O . THR A 1 99 ? 6.342 10.277 2.905 1.00 95.25 99 THR A O 1
ATOM 826 N N . GLY A 1 100 ? 4.335 10.718 1.961 1.00 93.19 100 GLY A N 1
ATOM 827 C CA . GLY A 1 100 ? 4.832 11.134 0.655 1.00 93.19 100 GLY A CA 1
ATOM 828 C C . GLY A 1 100 ? 5.492 10.015 -0.164 1.00 93.19 100 GLY A C 1
ATOM 829 O O . GLY A 1 100 ? 5.779 8.919 0.318 1.00 93.19 100 GLY A O 1
ATOM 830 N N . PHE A 1 101 ? 5.757 10.312 -1.438 1.00 94.00 101 PHE A N 1
ATOM 831 C CA . PHE A 1 101 ? 6.301 9.344 -2.402 1.00 94.00 101 PHE A CA 1
ATOM 832 C C . PHE A 1 101 ? 7.839 9.381 -2.521 1.00 94.00 101 PHE A C 1
ATOM 834 O O . PHE A 1 101 ? 8.450 8.483 -3.091 1.00 94.00 101 PHE A O 1
ATOM 841 N N . ILE A 1 102 ? 8.487 10.431 -2.010 1.00 93.12 102 ILE A N 1
ATOM 842 C CA . ILE A 1 102 ? 9.927 10.655 -2.195 1.00 93.12 102 ILE A CA 1
ATOM 843 C C . ILE A 1 102 ? 10.704 9.954 -1.086 1.00 93.12 102 ILE A C 1
ATOM 845 O O . ILE A 1 102 ? 10.524 10.272 0.086 1.00 93.12 102 ILE A O 1
ATOM 849 N N . ASP A 1 103 ? 11.602 9.056 -1.477 1.00 92.75 103 ASP A N 1
ATOM 850 C CA . ASP A 1 103 ? 12.496 8.352 -0.565 1.00 92.75 103 ASP A CA 1
ATOM 851 C C . ASP A 1 103 ? 13.847 9.068 -0.464 1.00 92.75 103 ASP A C 1
ATOM 853 O O . ASP A 1 103 ? 14.629 9.064 -1.419 1.00 92.75 103 ASP A O 1
ATOM 857 N N . ARG A 1 104 ? 14.102 9.743 0.664 1.00 93.50 104 ARG A N 1
ATOM 858 C CA . ARG A 1 104 ? 15.321 10.539 0.866 1.00 93.50 104 ARG A CA 1
ATOM 859 C C . ARG A 1 104 ? 16.313 9.794 1.749 1.00 93.50 104 ARG A C 1
ATOM 861 O O . ARG A 1 104 ? 15.940 9.173 2.734 1.00 93.50 104 ARG A O 1
ATOM 868 N N . HIS A 1 105 ? 17.605 9.969 1.481 1.00 90.25 105 HIS A N 1
ATOM 869 C CA . HIS A 1 105 ? 18.675 9.390 2.307 1.00 90.25 105 HIS A CA 1
ATOM 870 C C . HIS A 1 105 ? 18.721 9.921 3.750 1.00 90.25 105 HIS A C 1
ATOM 872 O O . HIS A 1 105 ? 19.386 9.331 4.593 1.00 90.25 105 HIS A O 1
ATOM 878 N N . THR A 1 106 ? 18.052 11.043 4.023 1.00 94.38 106 THR A N 1
ATOM 879 C CA . THR A 1 106 ? 17.946 11.661 5.352 1.00 94.38 106 THR A CA 1
ATOM 880 C C . THR A 1 106 ? 16.705 11.222 6.123 1.00 94.38 106 THR A C 1
ATOM 882 O O . THR A 1 106 ? 16.524 11.665 7.253 1.00 94.38 106 THR A O 1
ATOM 885 N N . ASP A 1 107 ? 15.817 10.438 5.508 1.00 94.62 107 ASP A N 1
ATOM 886 C CA . ASP A 1 107 ? 14.589 10.007 6.165 1.00 94.62 107 ASP A CA 1
ATOM 887 C C . ASP A 1 107 ? 14.898 9.001 7.278 1.00 94.62 107 ASP A C 1
ATOM 889 O O . ASP A 1 107 ? 15.765 8.134 7.149 1.00 94.62 107 ASP A O 1
ATOM 893 N N . GLU A 1 108 ? 14.159 9.103 8.380 1.00 95.12 108 GLU A N 1
ATOM 894 C CA . GLU A 1 108 ? 14.258 8.144 9.475 1.00 95.12 108 GLU A CA 1
ATOM 895 C C . GLU A 1 108 ? 13.807 6.747 9.032 1.00 95.12 108 GLU A C 1
ATOM 897 O O . GLU A 1 108 ? 12.860 6.593 8.256 1.00 95.12 108 GLU A O 1
ATOM 902 N N . GLN A 1 109 ? 14.421 5.704 9.595 1.00 93.75 109 GLN A N 1
ATOM 903 C CA . GLN A 1 109 ? 14.147 4.318 9.201 1.00 93.75 109 GLN A CA 1
ATOM 904 C C . GLN A 1 109 ? 12.661 3.937 9.315 1.00 93.75 109 GLN A C 1
ATOM 906 O O . GLN A 1 109 ? 12.123 3.257 8.442 1.00 93.75 109 GLN A O 1
ATOM 911 N N . LEU A 1 110 ? 11.978 4.397 10.370 1.00 93.56 110 LEU A N 1
ATOM 912 C CA . LEU A 1 110 ? 10.548 4.132 10.557 1.00 93.56 110 LEU A CA 1
ATOM 913 C C . LEU A 1 110 ? 9.691 4.815 9.487 1.00 93.56 110 LEU A C 1
ATOM 915 O O . LEU A 1 110 ? 8.693 4.242 9.056 1.00 93.56 110 LEU A O 1
ATOM 919 N N . LEU A 1 111 ? 10.086 6.002 9.019 1.00 95.31 111 LEU A N 1
ATOM 920 C CA . LEU A 1 111 ? 9.406 6.675 7.916 1.00 95.31 111 LEU A CA 1
ATOM 921 C C . LEU A 1 111 ? 9.586 5.901 6.606 1.00 95.31 111 LEU A C 1
ATOM 923 O O . LEU A 1 111 ? 8.617 5.747 5.865 1.00 95.31 111 LEU A O 1
ATOM 927 N N . ILE A 1 112 ? 10.781 5.359 6.353 1.00 96.38 112 ILE A N 1
ATOM 928 C CA . ILE A 1 112 ? 11.048 4.516 5.179 1.00 96.38 112 ILE A CA 1
ATOM 929 C C . ILE A 1 112 ? 10.151 3.271 5.201 1.00 96.38 112 ILE A C 1
ATOM 931 O O . ILE A 1 112 ? 9.463 2.998 4.219 1.00 96.38 112 ILE A O 1
ATOM 935 N N . TYR A 1 113 ? 10.086 2.544 6.321 1.00 94.88 113 TYR A N 1
ATOM 936 C CA . TYR A 1 113 ? 9.217 1.363 6.441 1.00 94.88 113 TYR A CA 1
ATOM 937 C C . TYR A 1 113 ? 7.739 1.704 6.272 1.00 94.88 113 TYR A C 1
ATOM 939 O O . TYR A 1 113 ? 7.032 1.040 5.512 1.00 94.88 113 TYR A O 1
ATOM 947 N N . LYS A 1 114 ? 7.288 2.790 6.908 1.00 94.81 114 LYS A N 1
ATOM 948 C CA . LYS A 1 114 ? 5.931 3.314 6.737 1.00 94.81 114 LYS A CA 1
ATOM 949 C C . LYS A 1 114 ? 5.635 3.599 5.264 1.00 94.81 114 LYS A C 1
ATOM 951 O O . LYS A 1 114 ? 4.598 3.186 4.756 1.00 94.81 114 LYS A O 1
ATOM 956 N N . ARG A 1 115 ? 6.563 4.246 4.553 1.00 96.94 115 ARG A N 1
ATOM 957 C CA . ARG A 1 115 ? 6.434 4.577 3.128 1.00 96.94 115 ARG A CA 1
ATOM 958 C C . ARG A 1 115 ? 6.297 3.354 2.249 1.00 96.94 115 ARG A C 1
ATOM 960 O O . ARG A 1 115 ? 5.396 3.324 1.415 1.00 96.94 115 ARG A O 1
ATOM 967 N N . VAL A 1 116 ? 7.155 2.356 2.433 1.00 96.31 116 VAL A N 1
ATOM 968 C CA . VAL A 1 116 ? 7.102 1.122 1.640 1.00 96.31 116 VAL A CA 1
ATOM 969 C C . VAL A 1 116 ? 5.716 0.482 1.736 1.00 96.31 116 VAL A C 1
ATOM 971 O O . VAL A 1 116 ? 5.101 0.199 0.707 1.00 96.31 116 VAL A O 1
ATOM 974 N N . GLU A 1 117 ? 5.189 0.331 2.951 1.00 94.88 117 GLU A N 1
ATOM 975 C CA . GLU A 1 117 ? 3.890 -0.307 3.175 1.00 94.88 117 GLU A CA 1
ATOM 976 C C . GLU A 1 117 ? 2.715 0.523 2.650 1.00 94.88 117 GLU A C 1
ATOM 978 O O . GLU A 1 117 ? 1.849 0.010 1.934 1.00 94.88 117 GLU A O 1
ATOM 983 N N . VAL A 1 118 ? 2.705 1.824 2.940 1.00 96.44 118 VAL A N 1
ATOM 984 C CA . VAL A 1 118 ? 1.617 2.728 2.549 1.00 96.44 118 VAL A CA 1
ATOM 985 C C . VAL A 1 118 ? 1.533 2.883 1.041 1.00 96.44 118 VAL A C 1
ATOM 987 O O . VAL A 1 118 ? 0.438 2.813 0.486 1.00 96.44 118 VAL A O 1
ATOM 990 N N . LEU A 1 119 ? 2.669 3.057 0.361 1.00 97.75 119 LEU A N 1
ATOM 991 C CA . LEU A 1 119 ? 2.685 3.181 -1.094 1.00 97.75 119 LEU A CA 1
ATOM 992 C C . LEU A 1 119 ? 2.290 1.865 -1.763 1.00 97.75 119 LEU A C 1
ATOM 994 O O . LEU A 1 119 ? 1.502 1.887 -2.708 1.00 97.75 119 LEU A O 1
ATOM 998 N N . ARG A 1 120 ? 2.777 0.720 -1.262 1.00 96.25 120 ARG A N 1
ATOM 999 C CA . ARG A 1 120 ? 2.362 -0.600 -1.760 1.00 96.25 120 ARG A CA 1
ATOM 1000 C C . ARG A 1 120 ? 0.843 -0.731 -1.719 1.00 96.25 120 ARG A C 1
ATOM 1002 O O . ARG A 1 120 ? 0.213 -1.001 -2.739 1.00 96.25 120 ARG A O 1
ATOM 1009 N N . LEU A 1 121 ? 0.256 -0.474 -0.554 1.00 95.56 121 LEU A N 1
ATOM 1010 C CA . LEU A 1 121 ? -1.175 -0.612 -0.348 1.00 95.56 121 LEU A CA 1
ATOM 1011 C C . LEU A 1 121 ? -1.988 0.407 -1.159 1.00 95.56 121 LEU A C 1
ATOM 1013 O O . LEU A 1 121 ? -2.966 0.030 -1.799 1.00 95.56 121 LEU A O 1
ATOM 1017 N N . ALA A 1 122 ? -1.592 1.681 -1.159 1.00 97.50 122 ALA A N 1
ATOM 1018 C CA . ALA A 1 122 ? -2.290 2.730 -1.897 1.00 97.50 122 ALA A CA 1
ATOM 1019 C C . ALA A 1 122 ? -2.325 2.425 -3.400 1.00 97.50 122 ALA A C 1
ATOM 1021 O O . ALA A 1 122 ? -3.385 2.501 -4.019 1.00 97.50 122 ALA A O 1
ATOM 1022 N N . CYS A 1 123 ? -1.197 2.016 -3.981 1.00 98.00 123 CYS A N 1
ATOM 1023 C CA . CYS A 1 123 ? -1.118 1.653 -5.392 1.00 98.00 123 CYS A CA 1
ATOM 1024 C C . CYS A 1 123 ? -1.897 0.360 -5.701 1.00 98.00 123 CYS A C 1
ATOM 1026 O O . CYS A 1 123 ? -2.601 0.299 -6.708 1.00 98.00 123 CYS A O 1
ATOM 1028 N N . ASP A 1 124 ? -1.850 -0.654 -4.829 1.00 95.19 124 ASP A N 1
ATOM 1029 C CA . ASP A 1 124 ? -2.636 -1.890 -4.982 1.00 95.19 124 ASP A CA 1
ATOM 1030 C C . ASP A 1 124 ? -4.150 -1.647 -4.902 1.00 95.19 124 ASP A C 1
ATOM 1032 O O . ASP A 1 124 ? -4.930 -2.299 -5.602 1.00 95.19 124 ASP A O 1
ATOM 1036 N N . LEU A 1 125 ? -4.570 -0.679 -4.084 1.00 96.06 125 LEU A N 1
ATOM 1037 C CA . LEU A 1 125 ? -5.945 -0.191 -4.009 1.00 96.06 125 LEU A CA 1
ATOM 1038 C C . LEU A 1 125 ? -6.266 0.836 -5.110 1.00 96.06 125 LEU A C 1
ATOM 1040 O O . LEU A 1 125 ? -7.383 1.341 -5.156 1.00 96.06 125 LEU A O 1
ATOM 1044 N N . GLY A 1 126 ? -5.350 1.144 -6.028 1.00 96.56 126 GLY A N 1
ATOM 1045 C CA . GLY A 1 126 ? -5.605 2.052 -7.148 1.00 96.56 126 GLY A CA 1
ATOM 1046 C C . GLY A 1 126 ? -5.793 3.520 -6.750 1.00 96.56 126 GLY A C 1
ATOM 1047 O O . GLY A 1 126 ? -6.578 4.218 -7.387 1.00 96.56 126 GLY A O 1
ATOM 1048 N N . HIS A 1 127 ? -5.111 3.988 -5.703 1.00 97.94 127 HIS A N 1
ATOM 1049 C CA . HIS A 1 127 ? -5.017 5.413 -5.385 1.00 97.94 127 HIS A CA 1
ATOM 1050 C C . HIS A 1 127 ? -4.374 6.162 -6.560 1.00 97.94 127 HIS A C 1
ATOM 1052 O O . HIS A 1 127 ? -3.230 5.878 -6.921 1.00 97.94 127 HIS A O 1
ATOM 1058 N N . GLU A 1 128 ? -5.101 7.113 -7.150 1.00 96.94 128 GLU A N 1
ATOM 1059 C CA . GLU A 1 128 ? -4.753 7.725 -8.439 1.00 96.94 128 GLU A CA 1
ATOM 1060 C C . GLU A 1 128 ? -3.351 8.345 -8.445 1.00 96.94 128 GLU A C 1
ATOM 1062 O O . GLU A 1 128 ? -2.538 8.037 -9.316 1.00 96.94 128 GLU A O 1
ATOM 1067 N N . ASP A 1 129 ? -3.030 9.152 -7.431 1.00 97.75 129 ASP A N 1
ATOM 1068 C CA . ASP A 1 129 ? -1.713 9.781 -7.317 1.00 97.75 129 ASP A CA 1
ATOM 1069 C C . ASP A 1 129 ? -0.590 8.744 -7.134 1.00 97.75 129 ASP A C 1
ATOM 1071 O O . ASP A 1 129 ? 0.480 8.885 -7.723 1.00 97.75 129 ASP A O 1
ATOM 1075 N N . CYS A 1 130 ? -0.846 7.649 -6.405 1.00 98.38 130 CYS A N 1
ATOM 1076 C CA . CYS A 1 130 ? 0.158 6.598 -6.200 1.00 98.38 130 CYS A CA 1
ATOM 1077 C C . CYS A 1 130 ? 0.466 5.900 -7.525 1.00 98.38 130 CYS A C 1
ATOM 1079 O O . CYS A 1 130 ? 1.624 5.775 -7.926 1.00 98.38 130 CYS A O 1
ATOM 1081 N N . VAL A 1 131 ? -0.593 5.493 -8.231 1.00 98.62 131 VAL A N 1
ATOM 1082 C CA . VAL A 1 131 ? -0.501 4.817 -9.525 1.00 98.62 131 VAL A CA 1
ATOM 1083 C C . VAL A 1 131 ? 0.213 5.700 -10.542 1.00 98.62 131 VAL A C 1
ATOM 1085 O O . VAL A 1 131 ? 1.152 5.248 -11.197 1.00 98.62 131 VAL A O 1
ATOM 1088 N N . LYS A 1 132 ? -0.177 6.974 -10.636 1.00 98.50 132 LYS A N 1
ATOM 1089 C CA . LYS A 1 132 ? 0.441 7.936 -11.548 1.00 98.50 132 LYS A CA 1
ATOM 1090 C C . LYS A 1 132 ? 1.933 8.105 -11.260 1.00 98.50 132 LYS A C 1
ATOM 1092 O O . LYS A 1 132 ? 2.734 8.027 -12.189 1.00 98.50 132 LYS A O 1
ATOM 1097 N N . ASN A 1 133 ? 2.322 8.287 -9.996 1.00 98.31 133 ASN A N 1
ATOM 1098 C CA . ASN A 1 133 ? 3.731 8.408 -9.615 1.00 98.31 133 ASN A CA 1
ATOM 1099 C C . ASN A 1 133 ? 4.528 7.138 -9.939 1.00 98.31 133 ASN A C 1
ATOM 1101 O O . ASN A 1 133 ? 5.620 7.231 -10.501 1.00 98.31 133 ASN A O 1
ATOM 1105 N N . ALA A 1 134 ? 3.983 5.957 -9.642 1.00 98.56 134 ALA A N 1
ATOM 1106 C CA . ALA A 1 134 ? 4.639 4.688 -9.941 1.00 98.56 134 ALA A CA 1
ATOM 1107 C C . ALA A 1 134 ? 4.864 4.494 -11.449 1.00 98.56 134 ALA A C 1
ATOM 1109 O O . ALA A 1 134 ? 5.976 4.181 -11.878 1.00 98.56 134 ALA A O 1
ATOM 1110 N N . VAL A 1 135 ? 3.835 4.744 -12.263 1.00 98.69 135 VAL A N 1
ATOM 1111 C CA . VAL A 1 135 ? 3.928 4.654 -13.727 1.00 98.69 135 VAL A CA 1
ATOM 1112 C C . VAL A 1 135 ? 4.959 5.645 -14.273 1.00 98.69 135 VAL A C 1
ATOM 1114 O O . VAL A 1 135 ? 5.812 5.250 -15.066 1.00 98.69 135 VAL A O 1
ATOM 1117 N N . LEU A 1 136 ? 4.946 6.901 -13.814 1.00 98.38 136 LEU A N 1
ATOM 1118 C CA . LEU A 1 136 ? 5.906 7.923 -14.250 1.00 98.38 136 LEU A CA 1
ATOM 1119 C C . LEU A 1 136 ? 7.354 7.549 -13.901 1.00 98.38 136 LEU A C 1
ATOM 1121 O O . LEU A 1 136 ? 8.240 7.660 -14.747 1.00 98.38 136 LEU A O 1
ATOM 1125 N N . GLN A 1 137 ? 7.613 7.054 -12.688 1.00 98.31 137 GLN A N 1
ATOM 1126 C CA . GLN A 1 137 ? 8.964 6.631 -12.302 1.00 98.31 137 GLN A CA 1
ATOM 1127 C C . GLN A 1 137 ? 9.457 5.434 -13.119 1.00 98.31 137 GLN A C 1
ATOM 1129 O O . GLN A 1 137 ? 10.618 5.405 -13.535 1.00 98.31 137 GLN A O 1
ATOM 1134 N N . PHE A 1 138 ? 8.580 4.472 -13.409 1.00 98.56 138 PHE A N 1
ATOM 1135 C CA . PHE A 1 138 ? 8.924 3.357 -14.285 1.00 98.56 138 PHE A CA 1
ATOM 1136 C C . PHE A 1 138 ? 9.201 3.825 -15.721 1.00 98.56 138 PHE A C 1
ATOM 1138 O O . PHE A 1 138 ? 10.172 3.391 -16.335 1.00 98.56 138 PHE A O 1
ATOM 1145 N N . GLN A 1 139 ? 8.410 4.763 -16.250 1.00 98.31 139 GLN A N 1
ATOM 1146 C CA . GLN A 1 139 ? 8.646 5.373 -17.565 1.00 98.31 139 GLN A CA 1
ATOM 1147 C C . GLN A 1 139 ? 9.982 6.127 -17.630 1.00 98.31 139 GLN A C 1
ATOM 1149 O O . GLN A 1 139 ? 10.700 6.019 -18.629 1.00 98.31 139 GLN A O 1
ATOM 1154 N N . HIS A 1 140 ? 10.360 6.843 -16.568 1.00 97.75 140 HIS A N 1
ATOM 1155 C CA . HIS A 1 140 ? 11.672 7.487 -16.469 1.00 97.75 140 HIS A CA 1
ATOM 1156 C C . HIS A 1 140 ? 12.814 6.465 -16.469 1.00 97.75 140 HIS A C 1
ATOM 1158 O O . HIS A 1 140 ? 13.810 6.658 -17.170 1.00 97.75 140 HIS A O 1
ATOM 1164 N N . TRP A 1 141 ? 12.666 5.347 -15.749 1.00 97.94 141 TRP A N 1
ATOM 1165 C CA . TRP A 1 141 ? 13.641 4.258 -15.819 1.00 97.94 141 TRP A CA 1
ATOM 1166 C C . TRP A 1 141 ? 13.751 3.690 -17.239 1.00 97.94 141 TRP A C 1
ATOM 1168 O O . TRP A 1 141 ? 14.856 3.580 -17.766 1.00 97.94 141 TRP A O 1
ATOM 1178 N N . ARG A 1 142 ? 12.622 3.430 -17.908 1.00 97.38 142 ARG A N 1
ATOM 1179 C CA . ARG A 1 142 ? 12.597 2.932 -19.295 1.00 97.38 142 ARG A CA 1
ATOM 1180 C C . ARG A 1 142 ? 13.276 3.850 -20.298 1.00 97.38 142 ARG A C 1
ATOM 1182 O O . ARG A 1 142 ? 13.885 3.372 -21.247 1.00 97.38 142 ARG A O 1
ATOM 1189 N N . SER A 1 143 ? 13.168 5.154 -20.079 1.00 96.12 143 SER A N 1
ATOM 1190 C CA . SER A 1 143 ? 13.736 6.180 -20.956 1.00 96.12 143 SER A CA 1
ATOM 1191 C C . SER A 1 143 ? 15.199 6.505 -20.627 1.00 96.12 143 SER A C 1
ATOM 1193 O O . SER A 1 143 ? 15.793 7.381 -21.253 1.00 96.12 143 SER A O 1
ATOM 1195 N N . SER A 1 144 ? 15.792 5.837 -19.632 1.00 95.50 144 SER A N 1
ATOM 1196 C CA . SER A 1 144 ? 17.178 6.082 -19.234 1.00 95.50 144 SER A CA 1
ATOM 1197 C C . SER A 1 1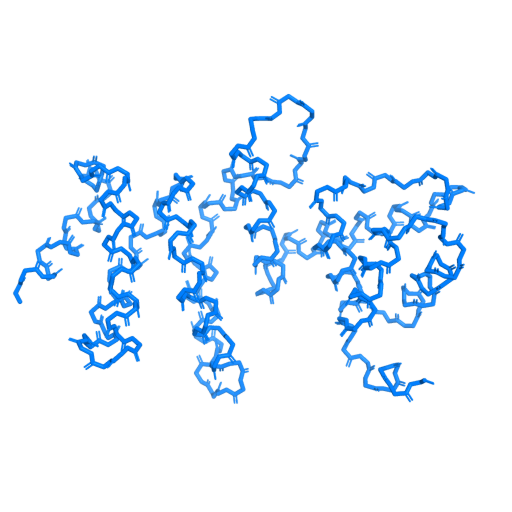44 ? 18.149 5.553 -20.303 1.00 95.50 144 SER A C 1
ATOM 1199 O O . SER A 1 144 ? 17.954 4.440 -20.783 1.00 95.50 144 SER A O 1
ATOM 1201 N N . PRO A 1 145 ? 19.239 6.273 -20.649 1.00 93.12 145 PRO A N 1
ATOM 1202 C CA . PRO A 1 145 ? 20.173 5.852 -21.704 1.00 93.12 145 PRO A CA 1
ATOM 1203 C C . PRO A 1 145 ? 20.842 4.487 -21.483 1.00 93.12 145 PRO A C 1
ATOM 1205 O O . PRO A 1 145 ? 21.312 3.864 -22.430 1.00 93.12 145 PRO A O 1
ATOM 1208 N N . ASN A 1 146 ? 20.932 4.035 -20.229 1.00 93.19 146 ASN A N 1
ATOM 1209 C CA . ASN A 1 146 ? 21.473 2.730 -19.862 1.00 93.19 146 ASN A CA 1
ATOM 1210 C C . ASN A 1 146 ? 20.676 2.152 -18.678 1.00 93.19 146 ASN A C 1
ATOM 1212 O O . ASN A 1 146 ? 21.128 2.269 -17.537 1.00 93.19 146 ASN A O 1
ATOM 1216 N N . PRO A 1 147 ? 19.480 1.583 -18.915 1.00 94.00 147 PRO A N 1
ATOM 1217 C CA . PRO A 1 147 ? 18.556 1.195 -17.848 1.00 94.00 147 PRO A CA 1
ATOM 1218 C C . PRO A 1 147 ? 19.077 0.030 -16.993 1.00 94.00 147 PRO A C 1
ATOM 1220 O O . PRO A 1 147 ? 18.667 -0.099 -15.841 1.00 94.00 147 PRO A O 1
ATOM 1223 N N . ASP A 1 148 ? 20.010 -0.771 -17.520 1.00 92.06 148 ASP A N 1
ATOM 1224 C CA . ASP A 1 148 ? 20.647 -1.881 -16.798 1.00 92.06 148 ASP A CA 1
ATOM 1225 C C . ASP A 1 148 ? 21.683 -1.397 -15.769 1.00 92.06 148 ASP A C 1
ATOM 1227 O O . ASP A 1 148 ? 21.945 -2.079 -14.780 1.00 92.06 148 ASP A O 1
ATOM 1231 N N . LYS A 1 149 ? 22.279 -0.214 -15.983 1.00 89.38 149 LYS A N 1
ATOM 1232 C CA . LYS A 1 149 ? 23.257 0.387 -15.055 1.00 89.38 149 LYS A CA 1
ATOM 1233 C C . LYS A 1 149 ? 22.673 1.521 -14.220 1.00 89.38 149 LYS A C 1
ATOM 1235 O O . LYS A 1 149 ? 23.044 1.683 -13.064 1.00 89.38 149 LYS A O 1
ATOM 1240 N N . ASN A 1 150 ? 21.773 2.301 -14.811 1.00 90.25 150 ASN A N 1
ATOM 1241 C CA . ASN A 1 150 ? 21.239 3.531 -14.246 1.00 90.25 150 ASN A CA 1
ATOM 1242 C C . ASN A 1 150 ? 19.734 3.382 -14.050 1.00 90.25 150 ASN A C 1
ATOM 1244 O O . ASN A 1 150 ? 18.932 3.764 -14.902 1.00 90.25 150 ASN A O 1
ATOM 1248 N N . ASN A 1 151 ? 19.367 2.817 -12.906 1.00 94.50 151 ASN A N 1
ATOM 1249 C CA . ASN A 1 151 ? 17.984 2.719 -12.481 1.00 94.50 151 ASN A CA 1
ATOM 1250 C C . ASN A 1 151 ? 17.680 3.834 -11.468 1.00 94.50 151 ASN A C 1
ATOM 1252 O O . ASN A 1 151 ? 18.192 3.768 -10.350 1.00 94.50 151 ASN A O 1
ATOM 1256 N N . PRO A 1 152 ? 16.885 4.858 -11.832 1.00 94.94 152 PRO A N 1
ATOM 1257 C CA . PRO A 1 152 ? 16.601 5.984 -10.946 1.00 94.94 152 PRO A CA 1
ATOM 1258 C C . PRO A 1 152 ? 15.595 5.640 -9.838 1.00 94.94 152 PRO A C 1
ATOM 1260 O O . PRO A 1 152 ? 15.358 6.461 -8.956 1.00 94.94 152 PRO A O 1
ATOM 1263 N N . VAL A 1 153 ? 14.971 4.458 -9.883 1.00 96.62 153 VAL A N 1
ATOM 1264 C CA . VAL A 1 153 ? 13.979 4.045 -8.889 1.00 96.62 153 VAL A CA 1
ATOM 1265 C C . VAL A 1 153 ? 14.669 3.724 -7.566 1.00 96.62 153 VAL A C 1
ATOM 1267 O O . VAL A 1 153 ? 15.570 2.881 -7.527 1.00 96.62 153 VAL A O 1
ATOM 1270 N N . SER A 1 154 ? 14.207 4.349 -6.474 1.00 96.12 154 SER A N 1
ATOM 1271 C CA . SER A 1 154 ? 14.720 4.038 -5.134 1.00 96.12 154 SER A CA 1
ATOM 1272 C C . SER A 1 154 ? 14.624 2.529 -4.858 1.00 96.12 154 SER A C 1
ATOM 1274 O O . SER A 1 154 ? 13.551 1.953 -5.072 1.00 96.12 154 SER A O 1
ATOM 1276 N N . PRO A 1 155 ? 15.684 1.892 -4.316 1.00 95.44 155 PRO A N 1
ATOM 1277 C CA . PRO A 1 155 ? 15.665 0.485 -3.922 1.00 95.44 155 PRO A CA 1
ATOM 1278 C C . PRO A 1 155 ? 14.461 0.099 -3.054 1.00 95.44 155 PRO A C 1
ATOM 1280 O O . PRO A 1 155 ? 13.873 -0.957 -3.280 1.00 95.44 155 PRO A O 1
ATOM 1283 N N . ASN A 1 156 ? 14.049 0.969 -2.123 1.00 96.69 156 ASN A N 1
ATOM 1284 C CA . ASN A 1 156 ? 12.920 0.713 -1.223 1.00 96.69 156 ASN A CA 1
ATOM 1285 C C . ASN A 1 156 ? 11.577 0.661 -1.967 1.00 96.69 156 ASN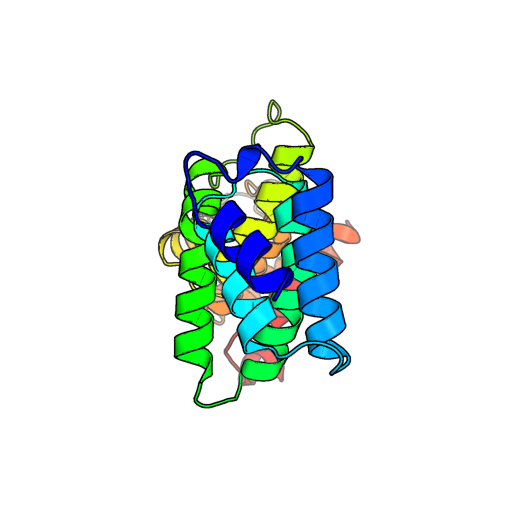 A C 1
ATOM 1287 O O . ASN A 1 156 ? 10.652 -0.025 -1.542 1.00 96.69 156 ASN A O 1
ATOM 1291 N N . LEU A 1 157 ? 11.461 1.371 -3.093 1.00 97.62 157 LEU A N 1
ATOM 1292 C CA . LEU A 1 157 ? 10.203 1.544 -3.821 1.00 97.62 157 LEU A CA 1
ATOM 1293 C C . LEU A 1 157 ? 10.089 0.668 -5.074 1.00 97.62 157 LEU A C 1
ATOM 1295 O O . LEU A 1 157 ? 9.021 0.626 -5.687 1.00 97.62 157 LEU A O 1
ATOM 1299 N N . LYS A 1 158 ? 11.150 -0.064 -5.446 1.00 97.56 158 LYS A N 1
ATOM 1300 C CA . LYS A 1 158 ? 11.184 -0.918 -6.647 1.00 97.56 158 LYS A CA 1
ATOM 1301 C C . LYS A 1 158 ? 10.014 -1.893 -6.720 1.00 97.56 158 LYS A C 1
ATOM 1303 O O . LYS A 1 158 ? 9.360 -1.963 -7.753 1.00 97.56 158 LYS A O 1
ATOM 1308 N N . SER A 1 159 ? 9.722 -2.599 -5.626 1.00 97.50 159 SER A N 1
ATOM 1309 C CA . SER A 1 159 ? 8.630 -3.584 -5.580 1.00 97.50 159 SER A CA 1
ATOM 1310 C C . SER A 1 159 ? 7.286 -2.956 -5.972 1.00 97.50 159 SER A C 1
ATOM 1312 O O . SER A 1 159 ? 6.632 -3.406 -6.916 1.00 97.50 159 SER A O 1
ATOM 1314 N N . THR A 1 160 ? 6.924 -1.846 -5.320 1.00 98.38 160 THR A N 1
ATOM 1315 C CA . THR A 1 160 ? 5.683 -1.109 -5.589 1.00 98.38 160 THR A CA 1
ATOM 1316 C C . THR A 1 160 ? 5.660 -0.534 -7.000 1.00 98.38 160 THR A C 1
ATOM 1318 O O . THR A 1 160 ? 4.670 -0.700 -7.713 1.00 98.38 160 THR A O 1
ATOM 1321 N N . ILE A 1 161 ? 6.743 0.119 -7.427 1.00 98.62 161 ILE A N 1
ATOM 1322 C CA . ILE A 1 161 ? 6.807 0.805 -8.721 1.00 98.62 161 ILE A CA 1
ATOM 1323 C C . ILE A 1 161 ? 6.741 -0.193 -9.874 1.00 98.62 161 ILE A C 1
ATOM 1325 O O . ILE A 1 161 ? 5.936 -0.007 -10.783 1.00 98.62 161 ILE A O 1
ATOM 1329 N N . TYR A 1 162 ? 7.530 -1.270 -9.829 1.00 98.62 162 TYR A N 1
ATOM 1330 C CA . TYR A 1 162 ? 7.559 -2.260 -10.906 1.00 98.62 162 TYR A CA 1
ATOM 1331 C C . TYR A 1 162 ? 6.216 -2.967 -11.014 1.00 98.62 162 TYR A C 1
ATOM 1333 O O . TYR A 1 162 ? 5.635 -3.020 -12.094 1.00 98.62 162 TYR A O 1
ATOM 1341 N N . CYS A 1 163 ? 5.687 -3.461 -9.893 1.00 98.69 163 CYS A N 1
ATOM 1342 C CA . CYS A 1 163 ? 4.420 -4.180 -9.889 1.00 98.69 163 CYS A CA 1
ATOM 1343 C C . CYS A 1 163 ? 3.261 -3.288 -10.360 1.00 98.69 163 CYS A C 1
ATOM 1345 O O . CYS A 1 163 ? 2.443 -3.720 -11.169 1.00 98.69 163 CYS A O 1
ATOM 1347 N N . THR A 1 164 ? 3.209 -2.028 -9.918 1.00 98.75 164 THR A N 1
ATOM 1348 C CA . THR A 1 164 ? 2.152 -1.088 -10.324 1.00 98.75 164 THR A CA 1
ATOM 1349 C C . THR A 1 164 ? 2.264 -0.715 -11.798 1.00 98.75 164 THR A C 1
ATOM 1351 O O . THR A 1 164 ? 1.270 -0.764 -12.515 1.00 98.75 164 THR A O 1
ATOM 1354 N N . ALA A 1 165 ? 3.466 -0.402 -12.285 1.00 98.62 165 ALA A N 1
ATOM 1355 C CA . ALA A 1 165 ? 3.659 -0.047 -13.685 1.00 98.62 165 ALA A CA 1
ATOM 1356 C C . ALA A 1 165 ? 3.358 -1.215 -14.634 1.00 98.62 165 ALA A C 1
ATOM 1358 O O . ALA A 1 165 ? 2.767 -0.999 -15.684 1.00 98.62 165 ALA A O 1
ATOM 1359 N N . LEU A 1 166 ? 3.700 -2.450 -14.258 1.00 98.62 166 LEU A N 1
ATOM 1360 C CA . LEU A 1 166 ? 3.374 -3.643 -15.047 1.00 98.62 166 LEU A CA 1
ATOM 1361 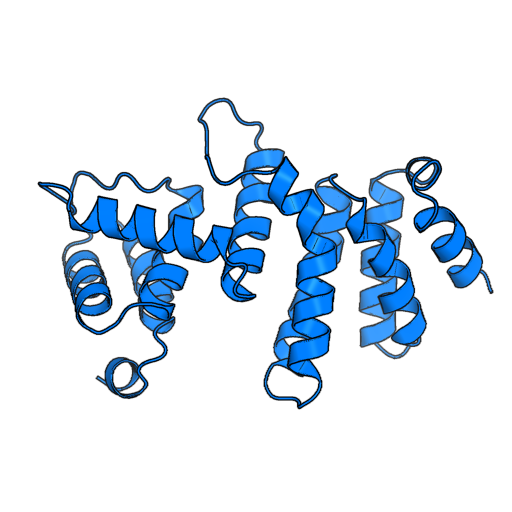C C . LEU A 1 166 ? 1.891 -4.021 -14.982 1.00 98.62 166 LEU A C 1
ATOM 1363 O O . LEU A 1 166 ? 1.366 -4.603 -15.928 1.00 98.62 166 LEU A O 1
ATOM 1367 N N . ARG A 1 167 ? 1.209 -3.686 -13.882 1.00 98.38 167 ARG A N 1
ATOM 1368 C CA . ARG A 1 167 ? -0.237 -3.868 -13.721 1.00 98.38 167 ARG A CA 1
ATOM 1369 C C . ARG A 1 167 ? -1.057 -2.918 -14.588 1.00 98.38 167 ARG A C 1
ATOM 1371 O O . ARG A 1 167 ? -2.101 -3.328 -15.089 1.00 98.38 167 ARG A O 1
ATOM 1378 N N . GLU A 1 168 ? -0.620 -1.666 -14.706 1.00 98.31 168 GLU A N 1
ATOM 1379 C CA . GLU A 1 168 ? -1.303 -0.640 -15.508 1.00 98.31 168 GLU A CA 1
ATOM 1380 C C . GLU A 1 168 ? -0.767 -0.524 -16.944 1.00 98.31 168 GLU A C 1
ATOM 1382 O O . GLU A 1 168 ? -1.414 0.085 -17.792 1.00 98.31 168 GLU A O 1
ATOM 1387 N N . GLY A 1 169 ? 0.414 -1.081 -17.215 1.00 96.88 169 GLY A N 1
ATOM 1388 C CA . GLY A 1 169 ? 1.025 -1.145 -18.539 1.00 96.88 169 GLY A CA 1
ATOM 1389 C C . GLY A 1 169 ? 0.575 -2.357 -19.355 1.00 96.88 169 GLY A C 1
ATOM 1390 O O . GLY A 1 169 ? -0.315 -3.112 -18.965 1.00 96.88 169 GLY A O 1
ATOM 1391 N N . GLY A 1 170 ? 1.230 -2.554 -20.496 1.00 96.69 170 GLY A N 1
ATOM 1392 C CA . GLY A 1 170 ? 0.996 -3.677 -21.395 1.00 96.69 170 GLY A CA 1
ATOM 1393 C C . GLY A 1 170 ? 2.282 -4.428 -21.730 1.00 96.69 170 GLY A C 1
ATOM 1394 O O . GLY A 1 170 ? 3.236 -4.482 -20.950 1.00 96.69 170 GLY A O 1
ATOM 1395 N N . GLN A 1 171 ? 2.314 -5.010 -22.928 1.00 97.81 171 GLN A N 1
ATOM 1396 C CA . GLN A 1 171 ? 3.443 -5.816 -23.385 1.00 97.81 171 GLN A CA 1
ATOM 1397 C C . GLN A 1 171 ? 4.770 -5.041 -23.376 1.00 97.81 171 GLN A C 1
ATOM 1399 O O . GLN A 1 171 ? 5.791 -5.600 -22.998 1.00 97.81 171 GLN A O 1
ATOM 1404 N N . ALA A 1 172 ? 4.775 -3.759 -23.747 1.00 98.25 172 ALA A N 1
ATOM 1405 C CA . ALA A 1 172 ? 6.011 -2.984 -23.853 1.00 98.25 172 ALA A CA 1
ATOM 1406 C C . ALA A 1 172 ? 6.696 -2.757 -22.491 1.00 98.25 172 ALA A C 1
ATOM 1408 O O . ALA A 1 172 ? 7.925 -2.755 -22.404 1.00 98.25 172 ALA A O 1
ATOM 1409 N N . GLU A 1 173 ? 5.920 -2.544 -21.426 1.00 98.44 173 GLU A N 1
ATOM 1410 C CA . GLU A 1 173 ? 6.427 -2.457 -20.056 1.00 98.44 173 GLU A CA 1
ATOM 1411 C C . GLU A 1 173 ? 6.901 -3.830 -19.563 1.00 98.44 173 GLU A C 1
ATOM 1413 O O . GLU A 1 173 ? 7.955 -3.924 -18.931 1.00 98.44 173 GLU A O 1
ATOM 1418 N N . TRP A 1 174 ? 6.155 -4.889 -19.893 1.00 98.50 174 TRP A N 1
ATOM 1419 C CA . TRP A 1 174 ? 6.470 -6.259 -19.493 1.00 98.50 174 TRP A CA 1
ATOM 1420 C C . TRP A 1 174 ? 7.739 -6.793 -20.153 1.00 98.50 174 TRP A C 1
ATOM 1422 O O . TRP A 1 174 ? 8.650 -7.222 -19.449 1.00 98.50 174 TRP A O 1
ATOM 1432 N N . ASP A 1 175 ? 7.848 -6.696 -21.480 1.00 98.44 175 ASP A N 1
ATOM 1433 C CA . ASP A 1 175 ? 9.047 -7.081 -22.231 1.00 98.44 175 ASP A CA 1
ATOM 1434 C C . ASP A 1 175 ? 10.251 -6.264 -21.744 1.00 98.44 175 ASP A C 1
ATOM 1436 O O . ASP A 1 175 ? 11.349 -6.803 -21.584 1.00 98.44 175 ASP A O 1
ATOM 1440 N N . PHE A 1 176 ? 10.033 -4.988 -21.384 1.00 98.44 176 PHE A N 1
ATOM 1441 C CA . PHE A 1 176 ? 11.091 -4.192 -20.786 1.00 98.44 176 PHE A CA 1
ATOM 1442 C C . PHE A 1 176 ? 11.584 -4.785 -19.459 1.00 98.44 176 PHE A C 1
ATOM 1444 O O . PHE A 1 176 ? 12.789 -4.894 -19.247 1.00 98.44 176 PHE A O 1
ATOM 1451 N N . ALA A 1 177 ? 10.686 -5.153 -18.551 1.00 98.19 177 ALA A N 1
ATOM 1452 C CA . ALA A 1 177 ? 11.077 -5.770 -17.289 1.00 98.19 177 ALA A CA 1
ATOM 1453 C C . ALA A 1 177 ? 11.721 -7.153 -17.511 1.00 98.19 177 ALA A C 1
ATOM 1455 O O . ALA A 1 177 ? 12.719 -7.475 -16.870 1.00 98.19 177 ALA A O 1
ATOM 1456 N N . TRP A 1 178 ? 11.212 -7.941 -18.458 1.00 98.12 178 TRP A N 1
ATOM 1457 C CA . TRP A 1 178 ? 11.720 -9.274 -18.778 1.00 98.12 178 TRP A CA 1
ATOM 1458 C C . TRP A 1 178 ? 13.171 -9.262 -19.268 1.00 98.12 178 TRP A C 1
ATOM 1460 O O . TRP A 1 178 ? 14.002 -10.016 -18.762 1.00 98.12 178 TRP A O 1
ATOM 1470 N N . GLU A 1 179 ? 13.521 -8.363 -20.187 1.00 97.69 179 GLU A N 1
ATOM 1471 C CA . GLU A 1 179 ? 14.908 -8.198 -20.645 1.00 97.69 179 GLU A CA 1
ATOM 1472 C C . GLU A 1 179 ? 15.856 -7.852 -19.486 1.00 97.69 179 GLU A C 1
ATOM 1474 O O . GLU A 1 179 ? 16.939 -8.425 -19.358 1.00 97.69 179 GLU A O 1
ATOM 1479 N N . ARG A 1 180 ? 15.421 -6.956 -18.593 1.00 97.44 180 ARG A N 1
ATOM 1480 C CA . ARG A 1 180 ? 16.167 -6.569 -17.386 1.00 97.44 180 ARG A CA 1
ATOM 1481 C C . ARG A 1 180 ? 16.321 -7.742 -16.413 1.00 97.44 180 ARG A C 1
ATOM 1483 O O . ARG A 1 180 ? 17.394 -7.914 -15.841 1.00 97.44 180 ARG A O 1
ATOM 1490 N N . TYR A 1 181 ? 15.305 -8.595 -16.265 1.00 97.25 181 TYR A N 1
ATOM 1491 C CA . TYR A 1 181 ? 15.414 -9.836 -15.492 1.00 97.25 181 TYR A CA 1
ATOM 1492 C C . TYR A 1 181 ? 16.486 -10.774 -16.062 1.00 97.25 181 TYR A C 1
ATOM 1494 O O . TYR A 1 181 ? 17.302 -11.297 -15.302 1.00 97.25 181 TYR A O 1
ATOM 1502 N N . LEU A 1 182 ? 16.519 -10.965 -17.385 1.00 96.94 182 LEU A N 1
ATOM 1503 C CA . LEU A 1 182 ? 17.510 -11.824 -18.041 1.00 96.94 182 LEU A CA 1
ATOM 1504 C C . LEU A 1 182 ? 18.939 -11.285 -17.865 1.00 96.94 182 LEU A C 1
ATOM 1506 O O . LEU A 1 182 ? 19.846 -12.058 -17.548 1.00 96.94 182 LEU A O 1
ATOM 1510 N N . ASN A 1 183 ? 19.118 -9.967 -17.990 1.00 95.19 183 ASN A N 1
ATOM 1511 C CA . ASN A 1 183 ? 20.419 -9.298 -17.895 1.00 95.19 183 ASN A CA 1
ATOM 1512 C C . ASN A 1 183 ? 20.908 -9.075 -16.452 1.00 95.19 183 ASN A C 1
ATOM 1514 O O . ASN A 1 183 ? 22.101 -8.858 -16.233 1.00 95.19 183 ASN A O 1
ATOM 1518 N N . ALA A 1 184 ? 20.020 -9.123 -15.455 1.00 94.06 184 ALA A N 1
ATOM 1519 C CA . ALA A 1 184 ? 20.382 -8.867 -14.066 1.00 94.06 184 ALA A CA 1
ATOM 1520 C C . ALA A 1 184 ? 21.345 -9.933 -13.507 1.00 94.06 184 ALA A C 1
ATOM 1522 O O . ALA A 1 184 ? 21.106 -11.145 -13.576 1.00 94.06 184 ALA A O 1
ATOM 1523 N N . ASN A 1 185 ? 22.422 -9.471 -12.872 1.00 93.75 185 ASN A N 1
ATOM 1524 C CA . ASN A 1 185 ? 23.396 -10.312 -12.166 1.00 93.75 185 ASN A CA 1
ATOM 1525 C C . ASN A 1 185 ? 23.194 -10.324 -10.638 1.00 93.75 185 ASN A C 1
ATOM 1527 O O . ASN A 1 185 ? 23.823 -11.120 -9.945 1.00 93.75 185 ASN A O 1
ATOM 1531 N N . VAL A 1 186 ? 22.304 -9.476 -10.113 1.00 95.00 186 VAL A N 1
ATOM 1532 C CA . VAL A 1 186 ? 21.976 -9.392 -8.685 1.00 95.00 186 VAL A CA 1
ATOM 1533 C C . VAL A 1 186 ? 20.720 -10.212 -8.390 1.00 95.00 186 VAL A C 1
ATOM 1535 O O . VAL A 1 186 ? 19.660 -9.977 -8.971 1.00 95.00 186 VAL A O 1
ATOM 1538 N N . GLY A 1 187 ? 20.821 -11.160 -7.454 1.00 96.31 187 GLY A N 1
ATOM 1539 C CA . GLY A 1 187 ? 19.714 -12.057 -7.100 1.00 96.31 187 GLY A CA 1
ATOM 1540 C C . GLY A 1 187 ? 18.475 -11.338 -6.551 1.00 96.31 187 GLY A C 1
ATOM 1541 O O . GLY A 1 187 ? 17.357 -11.686 -6.923 1.00 96.31 187 GLY A O 1
ATOM 1542 N N . SER A 1 188 ? 18.658 -10.307 -5.718 1.00 95.44 188 SER A N 1
ATOM 1543 C CA . SER A 1 188 ? 17.543 -9.512 -5.181 1.00 95.44 188 SER A CA 1
ATOM 1544 C C . SER A 1 188 ? 16.804 -8.735 -6.271 1.00 95.44 188 SER A C 1
ATOM 1546 O O . SER A 1 188 ? 15.577 -8.709 -6.270 1.00 95.44 188 SER A O 1
ATOM 1548 N N . GLU A 1 189 ? 17.526 -8.174 -7.244 1.00 95.81 189 GLU A N 1
ATOM 1549 C CA . GLU A 1 189 ? 16.918 -7.496 -8.393 1.00 95.81 189 GLU A CA 1
ATOM 1550 C C . GLU A 1 189 ? 16.111 -8.478 -9.248 1.00 95.81 189 GLU A C 1
ATOM 1552 O O . GLU A 1 189 ? 14.966 -8.201 -9.602 1.00 95.81 189 GLU A O 1
ATOM 1557 N N . LYS A 1 190 ? 16.665 -9.671 -9.510 1.00 97.56 190 LYS A N 1
ATOM 1558 C CA . LYS A 1 190 ? 15.949 -10.739 -10.219 1.00 97.56 190 LYS A CA 1
ATOM 1559 C C . LYS A 1 190 ? 14.649 -11.120 -9.521 1.00 97.56 190 LYS A C 1
ATOM 1561 O O . LYS A 1 190 ? 13.632 -11.251 -10.193 1.00 97.56 190 LYS A O 1
ATOM 1566 N N . ALA A 1 191 ? 14.670 -11.279 -8.199 1.00 97.75 191 ALA A N 1
ATOM 1567 C CA . ALA A 1 191 ? 13.477 -11.614 -7.428 1.00 97.75 191 ALA A CA 1
ATOM 1568 C C . ALA A 1 191 ? 12.408 -10.511 -7.508 1.00 97.75 191 ALA A C 1
ATOM 1570 O O . ALA A 1 191 ? 11.241 -10.816 -7.750 1.00 97.75 191 ALA A O 1
ATOM 1571 N N . LEU A 1 192 ? 12.807 -9.239 -7.375 1.00 97.50 192 LEU A N 1
ATOM 1572 C CA . LEU A 1 192 ? 11.898 -8.092 -7.482 1.00 97.50 192 LEU A CA 1
ATOM 1573 C C . LEU A 1 192 ? 11.240 -8.009 -8.861 1.00 97.50 192 LEU A C 1
ATOM 1575 O O . LEU A 1 192 ? 10.022 -7.859 -8.955 1.00 97.50 192 LEU A O 1
ATOM 1579 N N . ILE A 1 193 ? 12.033 -8.127 -9.929 1.00 98.19 193 ILE A N 1
ATOM 1580 C CA . ILE A 1 193 ? 11.506 -8.075 -11.293 1.00 98.19 193 ILE A CA 1
ATOM 1581 C C . ILE A 1 193 ? 10.592 -9.277 -11.552 1.00 98.19 193 ILE A C 1
ATOM 1583 O O . ILE A 1 193 ? 9.492 -9.100 -12.068 1.00 98.19 193 ILE A O 1
ATOM 1587 N N . LEU A 1 194 ? 10.999 -10.485 -11.146 1.00 97.62 194 LEU A N 1
ATOM 1588 C CA . LEU A 1 194 ? 10.198 -11.696 -11.330 1.00 97.62 194 LEU A CA 1
ATOM 1589 C C . LEU A 1 194 ? 8.838 -11.603 -10.628 1.00 97.62 194 LEU A C 1
ATOM 1591 O O . LEU A 1 194 ? 7.817 -11.944 -11.220 1.00 97.62 194 LEU A O 1
ATOM 1595 N N . GLN A 1 195 ? 8.809 -11.089 -9.396 1.00 97.69 195 GLN A N 1
ATOM 1596 C CA . GLN A 1 195 ? 7.561 -10.835 -8.680 1.00 97.69 195 GLN A CA 1
ATOM 1597 C C . GLN A 1 195 ? 6.690 -9.805 -9.415 1.00 97.69 195 GLN A C 1
ATOM 1599 O O . GLN A 1 195 ? 5.481 -10.000 -9.543 1.00 97.69 195 GLN A O 1
ATOM 1604 N N . ALA A 1 196 ? 7.292 -8.726 -9.918 1.00 98.19 196 ALA A N 1
ATOM 1605 C CA . ALA A 1 196 ? 6.574 -7.668 -10.616 1.00 98.19 196 ALA A CA 1
ATOM 1606 C C . ALA A 1 196 ? 5.986 -8.122 -11.965 1.00 98.19 196 ALA A C 1
ATOM 1608 O O . ALA A 1 196 ? 4.888 -7.694 -12.318 1.00 98.19 196 ALA A O 1
ATOM 1609 N N . LEU A 1 197 ? 6.661 -9.015 -12.699 1.00 98.31 197 LEU A N 1
ATOM 1610 C CA . LEU A 1 197 ? 6.161 -9.589 -13.960 1.00 98.31 197 LEU A CA 1
ATOM 1611 C C . LEU A 1 197 ? 4.821 -10.315 -13.784 1.00 98.31 197 LEU A C 1
ATOM 1613 O O . LEU A 1 197 ? 3.999 -10.307 -14.700 1.00 98.31 197 LEU A O 1
ATOM 1617 N N . GLY A 1 198 ? 4.565 -10.873 -12.597 1.00 97.62 198 GLY A N 1
ATOM 1618 C CA . GLY A 1 198 ? 3.281 -11.478 -12.238 1.00 97.62 198 GLY A CA 1
ATOM 1619 C C . GLY A 1 198 ? 2.154 -10.475 -11.957 1.00 97.62 198 GLY A C 1
ATOM 1620 O O . GLY A 1 198 ? 1.012 -10.887 -11.768 1.00 97.62 198 GLY A O 1
ATOM 1621 N N . CYS A 1 199 ? 2.436 -9.169 -11.914 1.00 98.06 199 CYS A N 1
ATOM 1622 C CA . CYS A 1 199 ? 1.439 -8.141 -11.610 1.00 98.06 199 CYS A CA 1
ATOM 1623 C C . CYS A 1 199 ? 0.619 -7.679 -12.820 1.00 98.06 199 CYS A C 1
ATOM 1625 O O . CYS A 1 199 ? -0.369 -6.965 -12.624 1.00 98.06 199 CYS A O 1
ATOM 1627 N N . THR A 1 200 ? 1.004 -8.062 -14.042 1.00 98.00 200 THR A N 1
ATOM 1628 C CA . THR A 1 200 ? 0.256 -7.694 -15.251 1.00 98.00 200 THR A CA 1
ATOM 1629 C C . THR A 1 200 ? -1.181 -8.217 -15.216 1.00 98.00 200 THR A C 1
ATOM 1631 O O . THR A 1 200 ? -1.470 -9.285 -14.673 1.00 98.00 200 THR A O 1
ATOM 1634 N N . ARG A 1 201 ? -2.105 -7.443 -15.793 1.00 96.31 201 ARG A N 1
ATOM 1635 C CA . ARG A 1 201 ? -3.516 -7.831 -15.952 1.00 96.31 201 ARG A CA 1
ATOM 1636 C C . ARG A 1 201 ? -3.765 -8.630 -17.236 1.00 96.31 201 ARG A C 1
ATOM 1638 O O . ARG A 1 201 ? -4.825 -9.239 -17.378 1.00 96.31 201 ARG A O 1
ATOM 1645 N N . GLU A 1 202 ? -2.796 -8.653 -18.146 1.00 96.94 202 GLU A N 1
ATOM 1646 C CA . GLU A 1 202 ? -2.881 -9.338 -19.431 1.00 96.94 202 GLU A CA 1
ATOM 1647 C C . GLU A 1 202 ? -2.680 -10.850 -19.256 1.00 96.94 202 GLU A C 1
ATOM 1649 O O . GLU A 1 202 ? -1.564 -11.357 -19.145 1.00 96.94 202 GLU A O 1
ATOM 1654 N N . THR A 1 203 ? -3.783 -11.600 -19.234 1.00 95.62 203 THR A N 1
ATOM 1655 C CA . THR A 1 203 ? -3.767 -13.055 -18.974 1.00 95.62 203 THR A CA 1
ATOM 1656 C C . THR A 1 203 ? -2.940 -13.862 -19.980 1.00 95.62 203 THR A C 1
ATOM 1658 O O . THR A 1 203 ? -2.348 -14.878 -19.614 1.00 95.62 203 THR A O 1
ATOM 1661 N N . TRP A 1 204 ? -2.855 -13.401 -21.229 1.00 96.44 204 TRP A N 1
ATOM 1662 C CA . TRP A 1 204 ? -2.039 -14.030 -22.267 1.00 96.44 204 TRP A CA 1
ATOM 1663 C C . TRP A 1 204 ? -0.536 -13.806 -22.040 1.00 96.44 204 TRP A C 1
ATOM 1665 O O . TRP A 1 204 ? 0.250 -14.684 -22.379 1.00 96.44 204 TRP A O 1
ATOM 1675 N N . ILE A 1 205 ? -0.134 -12.692 -21.410 1.00 96.94 205 ILE A N 1
ATOM 1676 C CA . ILE A 1 205 ? 1.259 -12.461 -20.995 1.00 96.94 205 ILE A CA 1
ATOM 1677 C C . ILE A 1 205 ? 1.621 -13.394 -19.835 1.00 96.94 205 ILE A C 1
ATOM 1679 O O . ILE A 1 205 ? 2.695 -13.983 -19.837 1.00 96.94 205 ILE A O 1
ATOM 1683 N N . LEU A 1 206 ? 0.710 -13.584 -18.872 1.00 95.12 206 LEU A N 1
ATOM 1684 C CA . LEU A 1 206 ? 0.917 -14.506 -17.744 1.00 95.12 206 LEU A CA 1
ATOM 1685 C C . LEU A 1 206 ? 1.033 -15.980 -18.165 1.00 95.12 206 LEU A C 1
ATOM 1687 O O . LEU A 1 206 ? 1.547 -16.788 -17.397 1.00 95.12 206 LEU A O 1
ATOM 1691 N N . SER A 1 207 ? 0.520 -16.328 -19.346 1.00 93.31 207 SER A N 1
ATOM 1692 C CA . SER A 1 207 ? 0.493 -17.700 -19.870 1.00 93.31 207 SER A CA 1
ATOM 1693 C C . SER A 1 207 ? 1.587 -17.978 -20.911 1.00 93.31 207 SER A C 1
ATOM 1695 O O . SER A 1 207 ? 1.575 -19.051 -21.515 1.00 93.31 207 SER A O 1
ATOM 1697 N N . ARG A 1 208 ? 2.468 -17.004 -21.167 1.00 85.19 208 ARG A N 1
ATOM 1698 C CA . ARG A 1 208 ? 3.573 -17.086 -22.132 1.00 85.19 208 ARG A CA 1
ATOM 1699 C C . ARG A 1 208 ? 4.722 -17.940 -21.604 1.00 85.19 208 ARG A C 1
ATOM 1701 O O . ARG A 1 208 ? 5.335 -18.631 -22.447 1.00 85.19 208 ARG A O 1
#

pLDDT: mean 96.79, std 2.08, range [84.38, 98.75]

Organism: Lygus hesperus (NCBI:txid30085)

Foldseek 3Di:
DVLVVLLVQLQPLVRVVVQPPQRLLVNLLCLLVCCVVVNHPVVSNLSSLQSLLNDQDQRNVVSNCVSLVVVQVVCVPPPCNVVSLVSVCSSLVVNDVVLDQDDDPPDDPSSLVSNLSSLQSCLVSPVPVSLVVLLVLLVVLVPDPCNLVDRPDDPSCLLSSLLSNQQPDDDVSLVSLVVSLVPDPDPVSVVSSVNSSVSHPPVVSVVD